Protein AF-A0A496Q2U7-F1 (afdb_monomer_lite)

pLDDT: mean 75.3, std 19.16, range [31.34, 97.62]

Structure (mmCIF, N/CA/C/O backbone):
data_AF-A0A496Q2U7-F1
#
_entry.id   AF-A0A496Q2U7-F1
#
loop_
_atom_site.group_PDB
_atom_site.id
_atom_site.type_symbol
_atom_site.label_atom_id
_atom_site.label_alt_id
_atom_site.label_comp_id
_atom_site.label_asym_id
_atom_site.label_entity_id
_atom_site.label_seq_id
_atom_site.pdbx_PDB_ins_code
_atom_site.Cartn_x
_atom_site.Cartn_y
_atom_site.Cartn_z
_atom_site.occupancy
_atom_site.B_iso_or_equiv
_atom_site.auth_seq_id
_atom_site.auth_comp_id
_atom_site.auth_asym_id
_atom_site.auth_atom_id
_atom_site.pdbx_PDB_model_num
ATOM 1 N N . MET A 1 1 ? 19.218 0.264 -11.009 1.00 67.81 1 MET A N 1
ATOM 2 C CA . MET A 1 1 ? 18.001 0.758 -10.314 1.00 67.81 1 MET A CA 1
ATOM 3 C C . MET A 1 1 ? 16.777 0.944 -11.216 1.00 67.81 1 MET A C 1
ATOM 5 O O . MET A 1 1 ? 15.666 0.752 -10.739 1.00 67.81 1 MET A O 1
ATOM 9 N N . ILE A 1 2 ? 16.933 1.258 -12.511 1.00 81.94 2 ILE A N 1
ATOM 10 C CA . ILE A 1 2 ? 15.794 1.484 -13.429 1.00 81.94 2 ILE A CA 1
ATOM 11 C C . ILE A 1 2 ? 14.860 0.264 -13.513 1.00 81.94 2 ILE A C 1
ATOM 13 O O . ILE A 1 2 ? 13.647 0.419 -13.409 1.00 81.94 2 ILE A O 1
ATOM 17 N N . CYS A 1 3 ? 15.411 -0.950 -13.615 1.00 92.31 3 CYS A N 1
ATOM 18 C CA . CYS A 1 3 ? 14.610 -2.175 -13.698 1.00 92.31 3 CYS A CA 1
ATOM 19 C C . CYS A 1 3 ? 13.767 -2.428 -12.439 1.00 92.31 3 CYS A C 1
ATOM 21 O O . CYS A 1 3 ? 12.654 -2.917 -12.554 1.00 92.31 3 CYS A O 1
ATOM 23 N N . PHE A 1 4 ? 14.256 -2.071 -11.247 1.00 93.06 4 PHE A N 1
ATOM 24 C CA . PHE A 1 4 ? 13.504 -2.251 -10.001 1.00 93.06 4 PHE A CA 1
ATOM 25 C C . PHE A 1 4 ? 12.224 -1.407 -10.003 1.00 93.06 4 PHE A C 1
ATOM 27 O O . PHE A 1 4 ? 11.130 -1.939 -9.840 1.00 93.06 4 PHE A O 1
ATOM 34 N N . ARG A 1 5 ? 12.348 -0.114 -10.328 1.00 95.19 5 ARG A N 1
ATOM 35 C CA . ARG A 1 5 ? 11.198 0.792 -10.473 1.00 95.19 5 ARG A CA 1
ATOM 36 C C . ARG A 1 5 ? 10.219 0.311 -11.546 1.00 95.19 5 ARG A C 1
ATOM 38 O O . ARG A 1 5 ? 9.011 0.404 -11.371 1.00 95.19 5 ARG A O 1
ATOM 45 N N . LYS A 1 6 ? 10.731 -0.218 -12.661 1.00 95.06 6 LYS A N 1
ATOM 46 C CA . LYS A 1 6 ? 9.903 -0.748 -13.754 1.00 95.06 6 LYS A CA 1
ATOM 47 C C . LYS A 1 6 ? 9.155 -2.013 -13.341 1.00 95.06 6 LYS A C 1
ATOM 49 O O . LYS A 1 6 ? 7.992 -2.135 -13.686 1.00 95.06 6 LYS A O 1
ATOM 54 N N . ARG A 1 7 ? 9.779 -2.910 -12.570 1.00 95.31 7 ARG A N 1
ATOM 55 C CA . ARG A 1 7 ? 9.115 -4.097 -12.003 1.00 95.31 7 ARG A CA 1
ATOM 56 C C . ARG A 1 7 ? 8.023 -3.719 -11.010 1.00 95.31 7 ARG A C 1
ATOM 58 O O . ARG A 1 7 ? 6.942 -4.282 -11.088 1.00 95.31 7 ARG A O 1
ATOM 65 N N . PHE A 1 8 ? 8.269 -2.717 -10.170 1.00 95.12 8 PHE A N 1
ATOM 66 C CA . PHE A 1 8 ? 7.232 -2.170 -9.299 1.00 95.12 8 PHE A CA 1
ATOM 67 C C . PHE A 1 8 ? 6.033 -1.635 -10.104 1.00 95.12 8 PHE A C 1
ATOM 69 O O . PHE A 1 8 ? 4.902 -2.035 -9.853 1.00 95.12 8 PHE A O 1
ATOM 76 N N . MET A 1 9 ? 6.283 -0.827 -11.143 1.00 95.19 9 MET A N 1
ATOM 77 C CA . MET A 1 9 ? 5.213 -0.332 -12.025 1.00 95.19 9 MET A CA 1
ATOM 78 C C . MET A 1 9 ? 4.504 -1.442 -12.813 1.00 95.19 9 MET A C 1
ATOM 80 O O . MET A 1 9 ? 3.330 -1.311 -13.128 1.00 95.19 9 MET A O 1
ATOM 84 N N . ILE A 1 10 ? 5.199 -2.528 -13.160 1.00 95.88 10 ILE A N 1
ATOM 85 C CA . ILE A 1 10 ? 4.580 -3.689 -13.813 1.00 95.88 10 ILE A CA 1
ATOM 86 C C . ILE A 1 10 ? 3.528 -4.318 -12.900 1.00 95.88 10 ILE A C 1
ATOM 88 O O . ILE A 1 10 ? 2.428 -4.568 -13.378 1.00 95.88 10 ILE A O 1
ATOM 92 N N . SER A 1 11 ? 3.849 -4.540 -11.619 1.00 93.81 11 SER A N 1
ATOM 93 C CA . SER A 1 11 ? 2.886 -5.085 -10.650 1.00 93.81 11 SER A CA 1
ATOM 94 C C . SER A 1 11 ? 1.680 -4.164 -10.532 1.00 93.81 11 SER A C 1
ATOM 96 O O . SER A 1 11 ? 0.564 -4.588 -10.799 1.00 93.81 11 SER A O 1
ATOM 98 N N . SER A 1 12 ? 1.913 -2.872 -10.269 1.00 94.62 12 SER A N 1
ATOM 99 C CA . SER A 1 12 ? 0.814 -1.931 -10.032 1.00 94.62 12 SER A CA 1
ATOM 100 C C . SER A 1 12 ? -0.141 -1.811 -11.223 1.00 94.62 12 SER A C 1
ATOM 102 O O . SER A 1 12 ? -1.348 -1.741 -11.032 1.00 94.62 12 SER A O 1
ATOM 104 N N . VAL A 1 13 ? 0.383 -1.791 -12.456 1.00 95.25 13 VAL A N 1
ATOM 105 C CA . VAL A 1 13 ? -0.439 -1.685 -13.675 1.00 95.25 13 VAL A CA 1
ATOM 106 C C . VAL A 1 13 ? -1.248 -2.960 -13.920 1.00 95.25 13 VAL A C 1
ATOM 108 O O . VAL A 1 13 ? -2.389 -2.873 -14.368 1.00 95.25 13 VAL A O 1
ATOM 111 N N . ILE A 1 14 ? -0.674 -4.133 -13.638 1.00 94.25 14 ILE A N 1
ATOM 112 C CA . ILE A 1 14 ? -1.372 -5.416 -13.786 1.00 94.25 14 ILE A CA 1
ATOM 113 C C . ILE A 1 14 ? -2.495 -5.536 -12.753 1.00 94.25 14 ILE A C 1
ATOM 115 O O . ILE A 1 14 ? -3.613 -5.878 -13.130 1.00 94.25 14 ILE A O 1
ATOM 119 N N . ASP A 1 15 ? -2.222 -5.188 -11.496 1.00 91.44 15 ASP A N 1
ATOM 120 C CA . ASP A 1 15 ? -3.196 -5.265 -10.403 1.00 91.44 15 ASP A CA 1
ATOM 121 C C . ASP A 1 15 ? -4.363 -4.286 -10.608 1.00 91.44 15 ASP A C 1
ATOM 123 O O . ASP A 1 15 ? -5.520 -4.628 -10.369 1.00 91.44 15 ASP A O 1
ATOM 127 N N . ALA A 1 16 ? -4.079 -3.081 -11.113 1.00 91.12 16 ALA A N 1
ATOM 128 C CA . ALA A 1 16 ? -5.100 -2.085 -11.439 1.00 91.12 16 ALA A CA 1
ATOM 129 C C . ALA A 1 16 ? -5.871 -2.394 -12.740 1.00 91.12 16 ALA A C 1
ATOM 131 O O . ALA A 1 16 ? -6.877 -1.745 -13.028 1.00 91.12 16 ALA A O 1
ATOM 132 N N . GLY A 1 17 ? -5.408 -3.351 -13.555 1.00 88.94 17 GLY A N 1
ATOM 133 C CA . GLY A 1 17 ? -5.982 -3.628 -14.877 1.00 88.94 17 GLY A CA 1
ATOM 134 C C . GLY A 1 17 ? -5.822 -2.466 -15.868 1.00 88.94 17 GLY A C 1
ATOM 135 O O . GLY A 1 17 ? -6.604 -2.328 -16.811 1.00 88.94 17 GLY A O 1
ATOM 136 N N . GLU A 1 18 ? -4.824 -1.608 -15.657 1.00 91.12 18 GLU A N 1
ATOM 137 C CA . GLU A 1 18 ? -4.609 -0.396 -16.443 1.00 91.12 18 GLU A CA 1
ATOM 138 C C . GLU A 1 18 ? -3.775 -0.646 -17.709 1.00 91.12 18 GLU A C 1
ATOM 140 O O . GLU A 1 18 ? -3.111 -1.669 -17.900 1.00 91.12 18 GLU A O 1
ATOM 145 N N . ARG A 1 19 ? -3.780 0.335 -18.618 1.00 92.44 19 ARG A N 1
ATOM 146 C CA . ARG A 1 19 ? -2.925 0.301 -19.810 1.00 92.44 19 ARG A CA 1
ATOM 147 C C . ARG A 1 19 ? -1.478 0.616 -19.438 1.00 92.44 19 ARG A C 1
ATOM 149 O O . ARG A 1 19 ? -1.212 1.527 -18.662 1.00 92.44 19 ARG A O 1
ATOM 156 N N . LEU A 1 20 ? -0.529 -0.070 -20.079 1.00 93.56 20 LEU A N 1
ATOM 157 C CA . LEU A 1 20 ? 0.895 0.187 -19.854 1.00 93.56 20 LEU A CA 1
ATOM 158 C C . LEU A 1 20 ? 1.279 1.617 -20.286 1.00 93.56 20 LEU A C 1
ATOM 160 O O . LEU A 1 20 ? 1.034 1.973 -21.445 1.00 93.56 20 LEU A O 1
ATOM 164 N N . PRO A 1 21 ? 1.961 2.393 -19.422 1.00 94.62 21 PRO A N 1
ATOM 165 C CA . PRO A 1 21 ? 2.547 3.678 -19.793 1.00 94.62 21 PRO A CA 1
ATOM 166 C C . PRO A 1 21 ? 3.609 3.531 -20.890 1.00 94.62 21 PRO A C 1
ATOM 168 O O . PRO A 1 21 ? 4.345 2.541 -20.924 1.00 94.62 21 PRO A O 1
ATOM 171 N N . ASP A 1 22 ? 3.764 4.535 -21.751 1.00 96.00 22 ASP A N 1
ATOM 172 C CA . ASP A 1 22 ? 4.675 4.447 -22.904 1.00 96.00 22 ASP A CA 1
ATOM 173 C C . ASP A 1 22 ? 6.152 4.332 -22.497 1.00 96.00 22 ASP A C 1
ATOM 175 O O . ASP A 1 22 ? 6.897 3.530 -23.060 1.00 96.00 22 ASP A O 1
ATOM 179 N N . ASP A 1 23 ? 6.564 5.021 -21.428 1.00 93.94 23 ASP A N 1
ATOM 180 C CA . ASP A 1 23 ? 7.898 4.865 -20.827 1.00 93.94 23 ASP A CA 1
ATOM 181 C C . ASP A 1 23 ? 8.131 3.426 -20.308 1.00 93.94 23 ASP A C 1
ATOM 183 O O . ASP A 1 23 ? 9.256 2.912 -20.300 1.00 93.94 23 ASP A O 1
ATOM 187 N N . LEU A 1 24 ? 7.081 2.728 -19.862 1.00 94.88 24 LEU A N 1
ATOM 188 C CA . LEU A 1 24 ? 7.184 1.322 -19.469 1.00 94.88 24 LEU A CA 1
ATOM 189 C C . LEU A 1 24 ? 7.304 0.414 -20.701 1.00 94.88 24 LEU A C 1
ATOM 191 O O . LEU A 1 24 ? 8.199 -0.432 -20.723 1.00 94.88 24 LEU A O 1
ATOM 195 N N . LYS A 1 25 ? 6.494 0.629 -21.746 1.00 96.38 25 LYS A N 1
ATOM 196 C CA . LYS A 1 25 ? 6.589 -0.121 -23.016 1.00 96.38 25 LYS A CA 1
ATOM 197 C C . LYS A 1 25 ? 7.984 -0.017 -23.632 1.00 96.38 25 LYS A C 1
ATOM 199 O O . LYS A 1 25 ? 8.628 -1.038 -23.870 1.00 96.38 25 LYS A O 1
ATOM 204 N N . ALA A 1 26 ? 8.508 1.204 -23.749 1.00 95.69 26 ALA A N 1
ATOM 205 C CA . ALA A 1 26 ? 9.844 1.459 -24.283 1.00 95.69 26 ALA A CA 1
ATOM 206 C C . ALA A 1 26 ? 10.950 0.770 -23.463 1.00 95.69 26 ALA A C 1
ATOM 208 O O . ALA A 1 26 ? 12.027 0.463 -23.980 1.00 95.69 26 ALA A O 1
ATOM 209 N N . HIS A 1 27 ? 10.732 0.542 -22.165 1.00 96.25 27 HIS A N 1
ATOM 210 C CA . HIS A 1 27 ? 11.658 -0.234 -21.344 1.00 96.25 27 HIS A CA 1
ATOM 211 C C . HIS A 1 27 ? 11.551 -1.740 -21.622 1.00 96.25 27 HIS A C 1
ATOM 213 O O . HIS A 1 27 ? 12.581 -2.402 -21.735 1.00 96.25 27 HIS A O 1
ATOM 219 N N . LEU A 1 28 ? 10.340 -2.287 -21.761 1.00 96.88 28 LEU A N 1
ATOM 220 C CA . LEU A 1 28 ? 10.110 -3.708 -22.067 1.00 96.88 28 LEU A CA 1
ATOM 221 C C . LEU A 1 28 ? 10.673 -4.117 -23.439 1.00 96.88 28 LEU A C 1
ATOM 223 O O . LEU A 1 28 ? 11.134 -5.250 -23.616 1.00 96.88 28 LEU A O 1
ATOM 227 N N . GLU A 1 29 ? 10.696 -3.193 -24.398 1.00 96.75 29 GLU A N 1
ATOM 228 C CA . GLU A 1 29 ? 11.337 -3.385 -25.705 1.00 96.75 29 GLU A CA 1
ATOM 229 C C . GLU A 1 29 ? 12.856 -3.559 -25.591 1.00 96.75 29 GLU A C 1
ATOM 231 O O . GLU A 1 29 ? 13.436 -4.393 -26.283 1.00 96.75 29 GLU A O 1
ATOM 236 N N . ARG A 1 30 ? 13.496 -2.846 -24.661 1.00 95.25 30 ARG A N 1
ATOM 237 C CA . ARG A 1 30 ? 14.957 -2.863 -24.477 1.00 95.25 30 ARG A CA 1
ATOM 238 C C . ARG A 1 30 ? 15.439 -3.864 -23.423 1.00 95.25 30 ARG A C 1
ATOM 240 O O . ARG A 1 30 ? 16.594 -4.274 -23.450 1.00 95.25 30 ARG A O 1
ATOM 247 N N . CYS A 1 31 ? 14.580 -4.260 -22.486 1.00 97.38 31 CYS A N 1
ATOM 248 C CA . CYS A 1 31 ? 14.953 -5.053 -21.315 1.00 97.38 31 CYS A CA 1
ATOM 249 C C . CYS A 1 31 ? 14.252 -6.419 -21.298 1.00 97.38 31 CYS A C 1
ATOM 251 O O . CYS A 1 31 ? 13.113 -6.557 -20.844 1.00 97.38 31 CYS A O 1
ATOM 253 N N . GLY A 1 32 ? 14.962 -7.463 -21.739 1.00 96.38 32 GLY A N 1
ATOM 254 C CA . GLY A 1 32 ? 14.425 -8.828 -21.799 1.00 96.38 32 GLY A CA 1
ATOM 255 C C . GLY A 1 32 ? 14.068 -9.442 -20.436 1.00 96.38 32 GLY A C 1
ATOM 256 O O . GLY A 1 32 ? 13.172 -10.280 -20.364 1.00 96.38 32 GLY A O 1
ATOM 257 N N . SER A 1 33 ? 14.719 -9.029 -19.342 1.00 96.38 33 SER A N 1
ATOM 258 C CA . SER A 1 33 ? 14.385 -9.513 -17.991 1.00 96.38 33 SER A CA 1
ATOM 259 C C . SER A 1 33 ? 13.064 -8.931 -17.485 1.00 96.38 33 SER A C 1
ATOM 261 O O . SER A 1 33 ? 12.233 -9.668 -16.959 1.00 96.38 33 SER A O 1
ATOM 263 N N . CYS A 1 34 ? 12.827 -7.633 -17.701 1.00 96.62 34 CYS A N 1
ATOM 264 C CA . CYS A 1 34 ? 11.558 -6.995 -17.352 1.00 96.62 34 CYS A CA 1
ATOM 265 C C . CYS A 1 34 ? 10.417 -7.481 -18.251 1.00 96.62 34 CYS A C 1
ATOM 267 O O . CYS A 1 34 ? 9.305 -7.646 -17.762 1.00 96.62 34 CYS A O 1
ATOM 269 N N . ARG A 1 35 ? 10.693 -7.799 -19.525 1.00 97.31 35 ARG A N 1
ATOM 270 C CA . ARG A 1 35 ? 9.718 -8.441 -20.421 1.00 97.31 35 ARG A CA 1
ATOM 271 C C . ARG A 1 35 ? 9.279 -9.814 -19.920 1.00 97.31 35 ARG A C 1
ATOM 273 O O . ARG A 1 35 ? 8.085 -10.078 -19.858 1.00 97.31 35 ARG A O 1
ATOM 280 N N . ARG A 1 36 ? 10.233 -10.663 -19.521 1.00 97.62 36 ARG A N 1
ATOM 281 C CA . ARG A 1 36 ? 9.932 -11.971 -18.916 1.00 97.62 36 ARG A CA 1
ATOM 282 C C . ARG A 1 36 ? 9.121 -11.824 -17.631 1.00 97.62 36 ARG A C 1
ATOM 284 O O . ARG A 1 36 ? 8.129 -12.519 -17.463 1.00 97.62 36 ARG A O 1
ATOM 291 N N . TYR A 1 37 ? 9.506 -10.886 -16.767 1.00 96.75 37 TYR A N 1
ATOM 292 C CA . TYR A 1 37 ? 8.771 -10.608 -15.535 1.00 96.75 37 TYR A CA 1
ATOM 293 C C . TYR A 1 37 ? 7.332 -10.140 -15.799 1.00 96.75 37 TYR A C 1
ATOM 295 O O . TYR A 1 37 ? 6.411 -10.650 -15.176 1.00 96.75 37 TYR A O 1
ATOM 303 N N . TYR A 1 38 ? 7.127 -9.229 -16.753 1.00 97.00 38 TYR A N 1
ATOM 304 C CA . TYR A 1 38 ? 5.791 -8.795 -17.167 1.00 97.00 38 TYR A CA 1
ATOM 305 C C . TYR A 1 38 ? 4.929 -9.961 -17.668 1.00 97.00 38 TYR A C 1
ATOM 307 O O . TYR A 1 38 ? 3.776 -10.070 -17.266 1.00 97.00 38 TYR A O 1
ATOM 315 N N . GLY A 1 39 ? 5.495 -10.860 -18.483 1.00 96.56 39 GLY A N 1
ATOM 316 C CA . GLY A 1 39 ? 4.797 -12.066 -18.940 1.00 96.56 39 GLY A CA 1
ATOM 317 C C . GLY A 1 39 ? 4.350 -12.967 -17.785 1.00 96.56 39 GLY A C 1
ATOM 318 O O . GLY A 1 39 ? 3.183 -13.331 -17.724 1.00 96.56 39 GLY A O 1
ATOM 319 N N . GLN A 1 40 ? 5.246 -13.242 -16.832 1.00 96.50 40 GLN A N 1
ATOM 320 C CA . GLN A 1 40 ? 4.937 -14.053 -15.645 1.00 96.50 40 GLN A CA 1
ATOM 321 C C . GLN A 1 40 ? 3.832 -13.430 -14.783 1.00 96.50 40 GLN A C 1
ATOM 323 O O . GLN A 1 40 ? 2.926 -14.124 -14.339 1.00 96.50 40 GLN A O 1
ATOM 328 N N . GLN A 1 41 ? 3.893 -12.117 -14.544 1.00 96.00 41 GLN A N 1
ATOM 329 C CA . GLN A 1 41 ? 2.876 -11.423 -13.748 1.00 96.00 41 GLN A CA 1
ATOM 330 C C . GLN A 1 41 ? 1.512 -11.425 -14.446 1.00 96.00 41 GLN A C 1
ATOM 332 O O . GLN A 1 41 ? 0.489 -11.636 -13.802 1.00 96.00 41 GLN A O 1
ATOM 337 N N . ARG A 1 42 ? 1.492 -11.249 -15.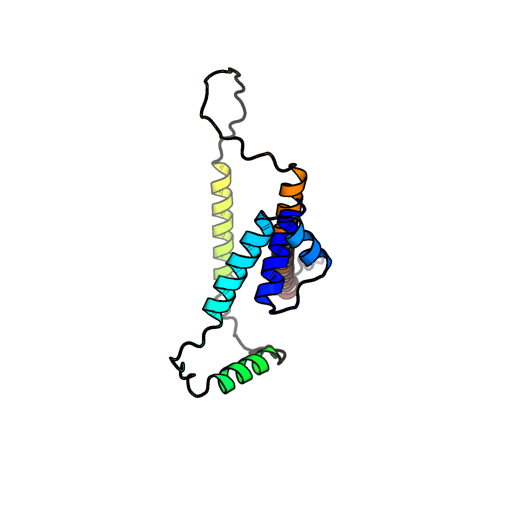772 1.00 95.12 42 ARG A N 1
ATOM 338 C CA . ARG A 1 42 ? 0.251 -11.318 -16.547 1.00 95.12 42 ARG A CA 1
ATOM 339 C C . ARG A 1 42 ? -0.379 -12.698 -16.540 1.00 95.12 42 ARG A C 1
ATOM 341 O O . ARG A 1 42 ? -1.589 -12.788 -16.396 1.00 95.12 42 ARG A O 1
ATOM 348 N N . GLU A 1 43 ? 0.423 -13.744 -16.681 1.00 94.88 43 GLU A N 1
ATOM 349 C CA . GLU A 1 43 ? -0.061 -15.123 -16.629 1.00 94.88 43 GLU A CA 1
ATOM 350 C C . GLU A 1 43 ? -0.755 -15.413 -15.292 1.00 94.88 43 GLU A C 1
ATOM 352 O O . GLU A 1 43 ? -1.877 -15.915 -15.271 1.00 94.88 43 GLU A O 1
ATOM 357 N N . VAL A 1 44 ? -0.138 -15.009 -14.178 1.00 93.62 44 VAL A N 1
ATOM 358 C CA . VAL A 1 44 ? -0.733 -15.149 -12.841 1.00 93.62 44 VAL A CA 1
ATOM 359 C C . VAL A 1 44 ? -2.037 -14.354 -12.724 1.00 93.62 44 VAL A C 1
ATOM 361 O O . VAL A 1 44 ? -3.038 -14.893 -12.254 1.00 93.62 44 VAL A O 1
ATOM 364 N N . ALA A 1 45 ? -2.057 -13.100 -13.182 1.00 92.00 45 ALA A N 1
ATOM 365 C CA . ALA A 1 45 ? -3.264 -12.274 -13.159 1.00 92.00 45 ALA A CA 1
ATOM 366 C C . ALA A 1 45 ? -4.406 -12.885 -13.990 1.00 92.00 45 ALA A C 1
ATOM 368 O O . ALA A 1 45 ? -5.552 -12.904 -13.550 1.00 92.00 45 ALA A O 1
ATOM 369 N N . GLU A 1 46 ? -4.100 -13.448 -15.159 1.00 90.81 46 GLU A N 1
ATOM 370 C CA . GLU A 1 46 ? -5.080 -14.142 -15.998 1.00 90.81 46 GLU A CA 1
ATOM 371 C C . GLU A 1 46 ? -5.607 -15.415 -15.333 1.00 90.81 46 GLU A C 1
ATOM 373 O O . GLU A 1 46 ? -6.797 -15.702 -15.434 1.00 90.81 46 GLU A O 1
ATOM 378 N N . MET A 1 47 ? -4.759 -16.168 -14.624 1.00 89.75 47 MET A N 1
ATOM 379 C CA . MET A 1 47 ? -5.196 -17.331 -13.845 1.00 89.75 47 MET A CA 1
ATOM 380 C C . MET A 1 47 ? -6.162 -16.940 -12.722 1.00 89.75 47 MET A C 1
ATOM 382 O O . MET A 1 47 ? -7.148 -17.641 -12.514 1.00 89.75 47 MET A O 1
ATOM 386 N N . LEU A 1 48 ? -5.904 -15.822 -12.038 1.00 87.62 48 LEU A N 1
ATOM 387 C CA . LEU A 1 48 ? -6.756 -15.288 -10.968 1.00 87.62 48 LEU A CA 1
ATOM 388 C C . LEU A 1 48 ? -8.096 -14.749 -11.485 1.00 87.62 48 LEU A C 1
ATOM 390 O O . LEU A 1 48 ? -9.095 -14.809 -10.776 1.00 87.62 48 LEU A O 1
ATOM 394 N N . GLN A 1 49 ? -8.129 -14.229 -12.713 1.00 84.25 49 GLN A N 1
ATOM 395 C CA . GLN A 1 49 ? -9.354 -13.728 -13.342 1.00 84.25 49 GLN A CA 1
ATOM 396 C C . GLN A 1 49 ? -10.256 -14.834 -13.893 1.00 84.25 49 GLN A C 1
ATOM 398 O O . GLN A 1 49 ? -11.382 -14.542 -14.303 1.00 84.25 49 GLN A O 1
ATOM 403 N N . ARG A 1 50 ? -9.793 -16.092 -13.937 1.00 80.44 50 ARG A N 1
ATOM 404 C CA . ARG A 1 50 ? -10.647 -17.196 -14.379 1.00 80.44 50 ARG A CA 1
ATOM 405 C C . ARG A 1 50 ? -11.824 -17.301 -13.412 1.00 80.44 50 ARG A C 1
ATOM 407 O O . ARG A 1 50 ? -11.589 -17.492 -12.218 1.00 80.44 50 ARG A O 1
ATOM 414 N N . PRO A 1 51 ? -13.069 -17.161 -13.899 1.00 72.50 51 PRO A N 1
ATOM 415 C CA . PRO A 1 51 ? -14.222 -17.330 -13.041 1.00 72.50 51 PRO A CA 1
ATOM 416 C C . PRO A 1 51 ? -14.154 -18.738 -12.462 1.00 72.50 51 PRO A C 1
ATOM 418 O O . PRO A 1 51 ? -14.027 -19.720 -13.193 1.00 72.50 51 PRO A O 1
ATOM 421 N N . VAL A 1 52 ? -14.179 -18.827 -11.138 1.00 74.69 52 VAL A N 1
ATOM 422 C CA . VAL A 1 52 ? -14.431 -20.100 -10.483 1.00 74.69 52 VAL A CA 1
ATOM 423 C C . VAL A 1 52 ? -15.901 -20.404 -10.769 1.00 74.69 52 VAL A C 1
ATOM 425 O O . VAL A 1 52 ? -16.770 -19.616 -10.400 1.00 74.69 52 VAL A O 1
ATOM 428 N N . ASP A 1 53 ? -16.182 -21.508 -11.467 1.00 68.94 53 ASP A N 1
ATOM 429 C CA . ASP A 1 53 ? -17.558 -21.942 -11.782 1.00 68.94 53 ASP A CA 1
ATOM 430 C C . ASP A 1 53 ? -18.389 -22.213 -10.512 1.00 68.94 53 ASP A C 1
ATOM 432 O O . ASP A 1 53 ? -19.619 -22.294 -10.541 1.00 68.94 53 ASP A O 1
ATOM 436 N N . GLU A 1 54 ? -17.714 -22.317 -9.370 1.00 73.75 54 GLU A N 1
ATOM 437 C CA . GLU A 1 54 ? -18.310 -22.336 -8.048 1.00 73.75 54 GLU A CA 1
ATOM 438 C C . GLU A 1 54 ? -18.869 -20.952 -7.703 1.00 73.75 54 GLU A C 1
ATOM 440 O O . GLU A 1 54 ? -18.177 -20.039 -7.246 1.00 73.75 54 GLU A O 1
ATOM 445 N N . LYS A 1 55 ? -20.172 -20.795 -7.933 1.00 67.69 55 LYS A N 1
ATOM 446 C CA . LYS A 1 55 ? -20.927 -19.641 -7.462 1.00 67.69 55 LYS A CA 1
ATOM 447 C C . LYS A 1 55 ? -20.927 -19.659 -5.934 1.00 67.69 55 LYS A C 1
ATOM 449 O O . LYS A 1 55 ? -21.727 -20.359 -5.322 1.00 67.69 55 LYS A O 1
ATOM 454 N N . ILE A 1 56 ? -20.032 -18.885 -5.327 1.00 76.31 56 ILE A N 1
ATOM 455 C CA . ILE A 1 56 ? -20.028 -18.666 -3.880 1.00 76.31 56 ILE A CA 1
ATOM 456 C C . ILE A 1 56 ? -21.363 -18.010 -3.526 1.00 76.31 56 ILE A C 1
ATOM 458 O O . ILE A 1 56 ? -21.628 -16.867 -3.907 1.00 76.31 56 ILE A O 1
ATOM 462 N N . GLU A 1 57 ? -22.234 -18.744 -2.837 1.00 79.69 57 GLU A N 1
ATOM 463 C CA . GLU A 1 57 ? -23.473 -18.176 -2.324 1.00 79.69 57 GLU A CA 1
ATOM 464 C C . GLU A 1 57 ? -23.131 -17.205 -1.195 1.00 79.69 57 GLU A C 1
ATOM 466 O O . GLU A 1 57 ? -22.574 -17.584 -0.164 1.00 79.69 57 GLU A O 1
ATOM 471 N N . LEU A 1 58 ? -23.431 -15.921 -1.404 1.00 80.56 58 LEU A N 1
ATOM 472 C CA . LEU A 1 58 ? -23.251 -14.927 -0.356 1.00 80.56 58 LEU A CA 1
ATOM 473 C C . LEU A 1 58 ? -24.240 -15.232 0.780 1.00 80.56 58 LEU A C 1
ATOM 475 O O . LEU A 1 58 ? -25.424 -15.450 0.506 1.00 80.56 58 LEU A O 1
ATOM 479 N N . PRO A 1 59 ? -23.800 -15.188 2.050 1.00 84.94 59 PRO A N 1
ATOM 480 C CA . PRO A 1 59 ? -24.702 -15.299 3.185 1.00 84.94 59 PRO A CA 1
ATOM 481 C C . PRO A 1 59 ? -25.841 -14.282 3.080 1.00 84.94 59 PRO A C 1
ATOM 483 O O . PRO A 1 59 ? -25.612 -13.096 2.812 1.00 84.94 59 PRO A O 1
ATOM 486 N N . ALA A 1 60 ? -27.073 -14.738 3.313 1.00 85.31 60 ALA A N 1
ATOM 487 C CA . ALA A 1 60 ? -28.233 -13.857 3.344 1.00 85.31 60 ALA A CA 1
ATOM 488 C C . ALA A 1 60 ? -28.014 -12.733 4.373 1.00 85.31 60 ALA A C 1
ATOM 490 O O . ALA A 1 60 ? -27.599 -12.989 5.503 1.00 85.31 60 ALA A O 1
ATOM 491 N N . GLY A 1 61 ? -28.279 -11.482 3.990 1.00 87.44 61 GLY A N 1
ATOM 492 C CA . GLY A 1 61 ? -28.111 -10.333 4.883 1.00 87.44 61 GLY A CA 1
ATOM 493 C C . GLY A 1 61 ? -26.697 -9.736 4.938 1.00 87.44 61 GLY A C 1
ATOM 494 O O . GLY A 1 61 ? -26.488 -8.767 5.671 1.00 87.44 61 GLY A O 1
ATOM 495 N N . LEU A 1 62 ? -25.708 -10.289 4.212 1.00 90.25 62 LEU A N 1
ATOM 496 C CA . LEU A 1 62 ? -24.327 -9.784 4.246 1.00 90.25 62 LEU A CA 1
ATOM 497 C C . LEU A 1 62 ? -24.258 -8.317 3.807 1.00 90.25 62 LEU A C 1
ATOM 499 O O . LEU A 1 62 ? -23.644 -7.502 4.494 1.00 90.25 62 LEU A O 1
ATOM 503 N N . ASN A 1 63 ? -24.928 -7.965 2.709 1.00 91.06 63 ASN A N 1
ATOM 504 C CA . ASN A 1 63 ? -24.959 -6.594 2.207 1.00 91.06 63 ASN A CA 1
ATOM 505 C C . ASN A 1 63 ? -25.566 -5.644 3.250 1.00 91.06 63 ASN A C 1
ATOM 507 O O . ASN A 1 63 ? -24.949 -4.649 3.622 1.00 91.06 63 ASN A O 1
ATOM 511 N N . GLU A 1 64 ? -26.718 -5.999 3.814 1.00 92.38 64 GLU A N 1
ATOM 512 C CA . GLU A 1 64 ? -27.391 -5.218 4.849 1.00 92.38 64 GLU A CA 1
ATOM 513 C C . GLU A 1 64 ? -26.508 -5.033 6.089 1.00 92.38 64 GLU A C 1
ATOM 515 O O . GLU A 1 64 ? -26.473 -3.942 6.662 1.00 92.38 64 GLU A O 1
ATOM 520 N N . SER A 1 65 ? -25.772 -6.076 6.485 1.00 89.06 65 SER A N 1
ATOM 521 C CA . SER A 1 65 ? -24.845 -6.033 7.618 1.00 89.06 65 SER A CA 1
ATOM 522 C C . SER A 1 65 ? -23.652 -5.107 7.364 1.00 89.06 65 SER A C 1
ATOM 524 O O . SER A 1 65 ? -23.330 -4.295 8.231 1.00 89.06 65 SER A O 1
ATOM 526 N N . ILE A 1 66 ? -23.066 -5.156 6.162 1.00 94.62 66 ILE A N 1
ATOM 527 C CA . ILE A 1 66 ? -21.960 -4.286 5.742 1.00 94.62 66 ILE A CA 1
ATOM 528 C C . ILE A 1 66 ? -22.446 -2.838 5.696 1.00 94.62 66 ILE A C 1
ATOM 530 O O . ILE A 1 66 ? -21.843 -1.950 6.293 1.00 94.62 66 ILE A O 1
ATOM 534 N N . MET A 1 67 ? -23.585 -2.597 5.047 1.00 93.25 67 MET A N 1
ATOM 535 C CA . MET A 1 67 ? -24.149 -1.257 4.910 1.00 93.25 67 MET A CA 1
ATOM 536 C C . MET A 1 67 ? -24.571 -0.669 6.258 1.00 93.25 67 MET A C 1
ATOM 538 O O . MET A 1 67 ? -24.510 0.545 6.446 1.00 93.25 67 MET A O 1
ATOM 542 N N . ARG A 1 68 ? -24.996 -1.505 7.213 1.00 92.06 68 ARG A N 1
ATOM 543 C CA . ARG A 1 68 ? -25.242 -1.075 8.593 1.00 92.06 68 ARG A CA 1
ATOM 544 C C . ARG A 1 68 ? -23.939 -0.697 9.301 1.00 92.06 68 ARG A C 1
ATOM 546 O O . ARG A 1 68 ? -23.903 0.378 9.885 1.00 92.06 68 ARG A O 1
ATOM 553 N N . ALA A 1 69 ? -22.889 -1.511 9.199 1.00 90.00 69 ALA A N 1
ATOM 554 C CA . ALA A 1 69 ? -21.593 -1.219 9.817 1.00 90.00 69 ALA A CA 1
ATOM 555 C C . ALA A 1 69 ? -20.976 0.092 9.293 1.00 90.00 69 ALA A C 1
ATOM 557 O O . ALA A 1 69 ? -20.537 0.916 10.089 1.00 90.00 69 ALA A O 1
ATOM 558 N N . ILE A 1 70 ? -21.038 0.335 7.977 1.00 92.00 70 ILE A N 1
ATOM 559 C CA . ILE A 1 70 ? -20.569 1.592 7.365 1.00 92.00 70 ILE A CA 1
ATOM 560 C C . ILE A 1 70 ? -21.331 2.796 7.935 1.00 92.00 70 ILE A C 1
ATOM 562 O O . ILE A 1 70 ? -20.732 3.822 8.255 1.00 92.00 70 ILE A O 1
ATOM 566 N N . ARG A 1 71 ? -22.657 2.677 8.092 1.00 88.88 71 ARG A N 1
ATOM 567 C CA . ARG A 1 71 ? -23.475 3.744 8.685 1.00 88.88 71 ARG A CA 1
ATOM 568 C C . ARG A 1 71 ? -23.099 4.002 10.143 1.00 88.88 71 ARG A C 1
ATOM 570 O O . ARG A 1 71 ? -22.888 5.154 10.504 1.00 88.88 71 ARG A O 1
ATOM 577 N N . GLU A 1 72 ? -22.961 2.951 10.946 1.00 86.56 72 GLU A N 1
ATOM 578 C CA . GLU A 1 72 ? -22.577 3.046 12.362 1.00 86.56 72 GLU A CA 1
ATOM 579 C C . GLU A 1 72 ? -21.174 3.640 12.574 1.00 86.56 72 GLU A C 1
ATOM 581 O O . GLU A 1 72 ? -20.928 4.274 13.599 1.00 86.56 72 GLU A O 1
ATOM 586 N N . GLU A 1 73 ? -20.257 3.451 11.623 1.00 80.25 73 GLU A N 1
ATOM 587 C CA . GLU A 1 73 ? -18.931 4.079 11.635 1.00 80.25 73 GLU A CA 1
ATOM 588 C C . GLU A 1 73 ? -18.979 5.554 11.206 1.00 80.25 73 GLU A C 1
ATOM 590 O O . GLU A 1 73 ? -18.269 6.388 11.767 1.00 80.25 73 GLU A O 1
ATOM 595 N N . SER A 1 74 ? -19.844 5.893 10.244 1.00 75.00 74 SER A N 1
ATOM 596 C CA . SER A 1 74 ? -20.014 7.267 9.752 1.00 75.00 74 SER A CA 1
ATOM 597 C C . SER A 1 74 ? -20.779 8.186 10.711 1.00 75.00 74 SER A C 1
ATOM 599 O O . SER A 1 74 ? -20.667 9.410 10.619 1.00 75.00 74 SER A O 1
ATOM 601 N N . GLU A 1 75 ? -21.554 7.620 11.638 1.00 72.38 75 GLU A N 1
ATOM 602 C CA . GLU A 1 75 ? -22.225 8.396 12.673 1.00 72.38 75 GLU A CA 1
ATOM 603 C C . GLU A 1 75 ? -21.231 8.752 13.791 1.00 72.38 75 GLU A C 1
ATOM 605 O O . GLU A 1 75 ? -20.588 7.864 14.359 1.00 72.38 75 GLU A O 1
ATOM 610 N N . PRO A 1 76 ? -21.098 10.040 14.172 1.00 58.47 76 PRO A N 1
ATOM 611 C CA . PRO A 1 76 ? -20.273 10.407 15.310 1.00 58.47 76 PRO A CA 1
ATOM 612 C C . PRO A 1 76 ? -20.835 9.6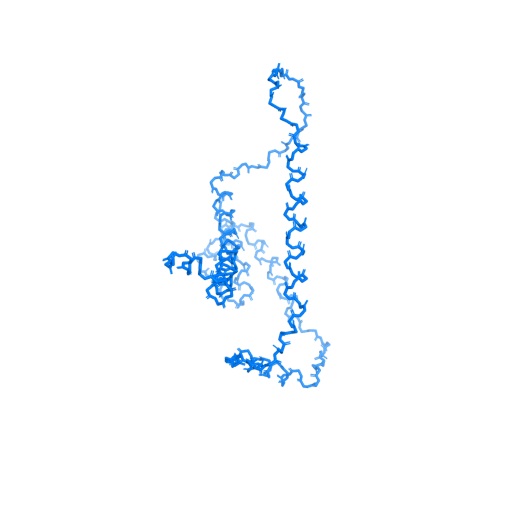93 16.535 1.00 58.47 76 PRO A C 1
ATOM 614 O O . PRO A 1 76 ? -21.952 9.987 16.966 1.00 58.47 76 PRO A O 1
ATOM 617 N N . ARG A 1 77 ? -20.070 8.740 17.090 1.00 60.38 77 ARG A N 1
ATOM 618 C CA . ARG A 1 77 ? -20.429 8.038 18.325 1.00 60.38 77 ARG A CA 1
ATOM 619 C C . ARG A 1 77 ? -20.705 9.088 19.388 1.00 60.38 77 ARG A C 1
ATOM 621 O O . ARG A 1 77 ? -19.784 9.626 20.003 1.00 60.38 77 ARG A O 1
ATOM 628 N N . ALA A 1 78 ? -21.983 9.379 19.612 1.00 56.00 78 ALA A N 1
ATOM 629 C CA . ALA A 1 78 ? -22.412 10.135 20.763 1.00 56.00 78 ALA A CA 1
ATOM 630 C C . ALA A 1 78 ? -21.927 9.323 21.959 1.00 56.00 78 ALA A C 1
ATOM 632 O O . ALA A 1 78 ? -22.457 8.246 22.236 1.00 56.00 78 ALA A O 1
ATOM 633 N N . ILE A 1 79 ? -20.861 9.799 22.607 1.00 53.44 79 ILE A N 1
ATOM 634 C CA . ILE A 1 79 ? -20.358 9.247 23.855 1.00 53.44 79 ILE A CA 1
ATOM 635 C C . ILE A 1 79 ? -21.568 9.239 24.777 1.00 53.44 79 ILE A C 1
ATOM 637 O O . ILE A 1 79 ? -21.959 10.281 25.311 1.00 53.44 79 ILE A O 1
ATOM 641 N N . ARG A 1 80 ? -22.207 8.074 24.925 1.00 50.88 80 ARG A N 1
ATOM 642 C CA . ARG A 1 80 ? -23.211 7.862 25.952 1.00 50.88 80 ARG A CA 1
ATOM 643 C C . ARG A 1 80 ? -22.433 7.942 27.251 1.00 50.88 80 ARG A C 1
ATOM 645 O O . ARG A 1 80 ? -21.916 6.948 27.749 1.00 50.88 80 ARG A O 1
ATOM 652 N N . ARG A 1 81 ? -22.293 9.168 27.757 1.00 47.47 81 ARG A N 1
ATOM 653 C CA . ARG A 1 81 ? -21.947 9.454 29.139 1.00 47.47 81 ARG A CA 1
ATOM 654 C C . ARG A 1 81 ? -23.071 8.842 29.952 1.00 47.47 81 ARG A C 1
ATOM 656 O O . ARG A 1 81 ? -24.052 9.511 30.271 1.00 47.47 81 ARG A O 1
ATOM 663 N N . ASP A 1 82 ? -22.942 7.550 30.229 1.00 47.31 82 ASP A N 1
ATOM 664 C CA . ASP A 1 82 ? -23.700 6.891 31.271 1.00 47.31 82 ASP A CA 1
ATOM 665 C C . ASP A 1 82 ? -23.251 7.510 32.595 1.00 47.31 82 ASP A C 1
ATOM 667 O O . ASP A 1 82 ? -22.277 7.145 33.259 1.00 47.31 82 ASP A O 1
ATOM 671 N N . ARG A 1 83 ? -23.944 8.602 32.880 1.00 53.41 83 ARG A N 1
ATOM 672 C CA . ARG A 1 83 ? -23.913 9.408 34.075 1.00 53.41 83 ARG A CA 1
ATOM 673 C C . ARG A 1 83 ? -24.476 8.554 35.206 1.00 53.41 83 ARG A C 1
ATOM 675 O O . ARG A 1 83 ? -25.627 8.755 35.569 1.00 53.41 83 ARG A O 1
ATOM 682 N N . ARG A 1 84 ? -23.672 7.631 35.755 1.00 52.50 84 ARG A N 1
ATOM 683 C CA . ARG A 1 84 ? -23.690 7.134 37.156 1.00 52.50 84 ARG A CA 1
ATOM 684 C C . ARG A 1 84 ? -22.989 5.775 37.302 1.00 52.50 84 ARG A C 1
ATOM 686 O O . ARG A 1 84 ? -23.551 4.830 37.849 1.00 52.50 84 ARG A O 1
ATOM 693 N N . ARG A 1 85 ? -21.692 5.691 37.001 1.00 55.50 85 ARG A N 1
ATOM 694 C CA . ARG A 1 85 ? -20.858 4.799 37.823 1.00 55.50 85 ARG A CA 1
ATOM 695 C C . ARG A 1 85 ? -20.685 5.485 39.173 1.00 55.50 85 ARG A C 1
ATOM 697 O O . ARG A 1 85 ? -19.888 6.405 39.311 1.00 55.50 85 ARG A O 1
ATOM 704 N N . ARG A 1 86 ? -21.523 5.109 40.148 1.00 57.47 86 ARG A N 1
ATOM 705 C CA . ARG A 1 86 ? -21.304 5.449 41.559 1.00 57.47 86 ARG A CA 1
ATOM 706 C C . ARG A 1 86 ? -19.933 4.890 41.921 1.00 57.47 86 ARG A C 1
ATOM 708 O O . ARG A 1 86 ? -19.795 3.683 42.092 1.00 57.47 86 ARG A O 1
ATOM 715 N N . PHE A 1 87 ? -18.924 5.752 41.968 1.00 52.88 87 PHE A N 1
ATOM 716 C CA . PHE A 1 87 ? -17.641 5.417 42.561 1.00 52.88 87 PHE A CA 1
ATOM 717 C C . PHE A 1 87 ? -17.925 5.004 44.003 1.00 52.88 87 PHE A C 1
ATOM 719 O O . PHE A 1 87 ? -18.337 5.825 44.822 1.00 52.88 87 PHE A O 1
ATOM 726 N N . SER A 1 88 ? -17.818 3.704 44.283 1.00 59.22 88 SER A N 1
ATOM 727 C CA . SER A 1 88 ? -17.894 3.213 45.651 1.00 59.22 88 SER A CA 1
ATOM 728 C C . SER A 1 88 ? -16.700 3.814 46.399 1.00 59.22 88 SER A C 1
ATOM 730 O O . SER A 1 88 ? -15.569 3.623 45.941 1.00 59.22 88 SER A O 1
ATOM 732 N N . PRO A 1 89 ? -16.905 4.535 47.516 1.00 59.78 89 PRO A N 1
ATOM 733 C CA . PRO A 1 89 ? -15.834 5.246 48.224 1.00 59.78 89 PRO A CA 1
ATOM 734 C C . PRO A 1 89 ? -14.731 4.321 48.770 1.00 59.78 89 PRO A C 1
ATOM 736 O O . PRO A 1 89 ? -13.705 4.788 49.248 1.00 59.78 89 PRO A O 1
ATOM 739 N N . TRP A 1 90 ? -14.913 3.005 48.659 1.00 55.66 90 TRP A N 1
ATOM 740 C CA . TRP A 1 90 ? -13.967 1.980 49.090 1.00 55.66 90 TRP A CA 1
ATOM 741 C C . TRP A 1 90 ? -12.918 1.616 48.026 1.00 55.66 90 TRP A C 1
ATOM 743 O O . TRP A 1 90 ? -11.936 0.955 48.349 1.00 55.66 90 TRP A O 1
ATOM 753 N N . LEU A 1 91 ? -13.077 2.055 46.770 1.00 57.00 91 LEU A N 1
ATOM 754 C CA . LEU A 1 91 ? -12.097 1.786 45.702 1.00 57.00 91 LEU A CA 1
ATOM 755 C C . LEU A 1 91 ? -10.911 2.765 45.700 1.00 57.00 91 LEU A C 1
ATOM 757 O O . LEU A 1 91 ? -9.836 2.420 45.216 1.00 57.00 91 LEU A O 1
ATOM 761 N N . ALA A 1 92 ? -11.082 3.960 46.270 1.00 59.03 92 ALA A N 1
ATOM 762 C CA . ALA A 1 92 ? -10.025 4.964 46.381 1.00 59.03 92 ALA A CA 1
ATOM 763 C C . ALA A 1 92 ? -8.814 4.507 47.231 1.00 59.03 92 ALA A C 1
ATOM 765 O O . ALA A 1 92 ? -7.686 4.630 46.749 1.00 59.03 92 ALA A O 1
ATOM 766 N N . PRO A 1 93 ? -8.985 3.921 48.438 1.00 59.53 93 PRO A N 1
ATOM 767 C CA . PRO A 1 93 ? -7.837 3.461 49.224 1.00 59.53 93 PRO A CA 1
ATOM 768 C C . PRO A 1 93 ? -7.129 2.247 48.600 1.00 59.53 93 PRO A C 1
ATOM 770 O O . PRO A 1 93 ? -5.910 2.128 48.711 1.00 59.53 93 PRO A O 1
ATOM 773 N N . ALA A 1 94 ? -7.858 1.372 47.898 1.00 60.00 94 ALA A N 1
ATOM 774 C CA . ALA A 1 94 ? -7.277 0.193 47.251 1.00 60.00 94 ALA A CA 1
ATOM 775 C C . ALA A 1 94 ? -6.337 0.563 46.087 1.00 60.00 94 ALA A C 1
ATOM 777 O O . ALA A 1 94 ? -5.276 -0.042 45.929 1.00 60.00 94 ALA A O 1
ATOM 778 N N . ALA A 1 95 ? -6.687 1.591 45.307 1.00 63.97 95 ALA A N 1
ATOM 779 C CA . ALA A 1 95 ? -5.836 2.086 44.227 1.00 63.97 95 ALA A CA 1
ATOM 780 C C . ALA A 1 95 ? -4.528 2.693 44.766 1.00 63.97 95 ALA A C 1
ATOM 782 O O . ALA A 1 95 ? -3.450 2.355 44.278 1.00 63.97 95 ALA A O 1
ATOM 783 N N . LEU A 1 96 ? -4.603 3.510 45.823 1.00 68.38 96 LEU A N 1
ATOM 784 C CA . LEU A 1 96 ? -3.426 4.125 46.450 1.00 68.38 96 LEU A CA 1
ATOM 785 C C . LEU A 1 96 ? -2.460 3.086 47.037 1.00 68.38 96 LEU A C 1
ATOM 787 O O . LEU A 1 96 ? -1.250 3.194 46.838 1.00 68.38 96 LEU A O 1
ATOM 791 N N . ALA A 1 97 ? -2.984 2.043 47.688 1.00 71.62 97 ALA A N 1
ATOM 792 C CA . ALA A 1 97 ? -2.162 0.964 48.232 1.00 71.62 97 ALA A CA 1
ATOM 793 C C . ALA A 1 97 ? -1.387 0.208 47.134 1.00 71.62 97 ALA A C 1
ATOM 795 O O . ALA A 1 97 ? -0.213 -0.112 47.316 1.00 71.62 97 ALA A O 1
ATOM 796 N N . SER A 1 98 ? -2.013 -0.030 45.975 1.00 71.19 98 SER A N 1
ATOM 797 C CA . SER A 1 98 ? -1.361 -0.725 44.855 1.00 71.19 98 SER A CA 1
ATOM 798 C C . SER A 1 98 ? -0.207 0.076 44.239 1.00 71.19 98 SER A C 1
ATOM 800 O O . SER A 1 98 ? 0.838 -0.492 43.923 1.00 71.19 98 SER A O 1
ATOM 802 N N . VAL A 1 99 ? -0.355 1.401 44.136 1.00 78.81 99 VAL A N 1
ATOM 803 C CA . VAL A 1 99 ? 0.680 2.293 43.591 1.00 78.81 99 VAL A CA 1
ATOM 804 C C . VAL A 1 99 ? 1.864 2.408 44.551 1.00 78.81 99 VAL A C 1
ATOM 806 O O . VAL A 1 99 ? 3.011 2.326 44.115 1.00 78.81 99 VAL A O 1
ATOM 809 N N . ALA A 1 100 ? 1.605 2.527 45.857 1.00 80.19 100 ALA A N 1
ATOM 810 C CA . ALA A 1 100 ? 2.660 2.566 46.870 1.00 80.19 100 ALA A CA 1
ATOM 811 C C . ALA A 1 100 ? 3.483 1.267 46.895 1.00 80.19 100 ALA A C 1
ATOM 813 O O . ALA A 1 100 ? 4.711 1.309 46.963 1.00 80.19 100 ALA A O 1
ATOM 814 N N . LEU A 1 101 ? 2.818 0.113 46.772 1.00 82.75 101 LEU A N 1
ATOM 815 C CA . LEU A 1 101 ? 3.484 -1.188 46.719 1.00 82.75 101 LEU A CA 1
ATOM 816 C C . LEU A 1 101 ? 4.364 -1.328 45.465 1.00 82.75 101 LEU A C 1
ATOM 818 O O . LEU A 1 101 ? 5.501 -1.788 45.554 1.00 82.75 101 LEU A O 1
ATOM 822 N N . ALA A 1 102 ? 3.862 -0.896 44.304 1.00 79.75 102 ALA A N 1
ATOM 823 C CA . ALA A 1 102 ? 4.616 -0.925 43.054 1.00 79.75 102 ALA A CA 1
ATOM 824 C C . ALA A 1 102 ? 5.846 -0.000 43.100 1.00 79.75 102 ALA A C 1
ATOM 826 O O . ALA A 1 102 ? 6.927 -0.396 42.669 1.00 79.75 102 ALA A O 1
ATOM 827 N N . ALA A 1 103 ? 5.710 1.200 43.673 1.00 82.00 103 ALA A N 1
ATOM 828 C CA . ALA A 1 103 ? 6.824 2.130 43.845 1.00 82.00 103 ALA A CA 1
ATOM 829 C C . ALA A 1 103 ? 7.905 1.568 44.782 1.00 82.00 103 ALA A C 1
ATOM 831 O O . ALA A 1 103 ? 9.090 1.625 44.458 1.00 82.00 103 ALA A O 1
ATOM 832 N N . ALA A 1 104 ? 7.505 0.957 45.902 1.00 82.00 104 ALA A N 1
ATOM 833 C CA . ALA A 1 104 ? 8.437 0.313 46.826 1.00 82.00 104 ALA A CA 1
ATOM 834 C C . ALA A 1 104 ? 9.214 -0.836 46.157 1.00 82.00 104 ALA A C 1
ATOM 836 O O . ALA A 1 104 ? 10.423 -0.958 46.349 1.00 82.00 104 ALA A O 1
ATOM 837 N N . LEU A 1 105 ? 8.544 -1.639 45.321 1.00 81.50 105 LEU A N 1
ATOM 838 C CA . LEU A 1 105 ? 9.178 -2.726 44.571 1.00 81.50 105 LEU A CA 1
ATOM 839 C C . LEU A 1 105 ? 10.236 -2.204 43.584 1.00 81.50 105 LEU A C 1
ATOM 841 O O . LEU A 1 105 ? 11.322 -2.771 43.486 1.00 81.50 105 LEU A O 1
ATOM 845 N N . VAL A 1 106 ? 9.939 -1.114 42.870 1.00 81.25 106 VAL A N 1
ATOM 846 C CA . VAL A 1 106 ? 10.870 -0.502 41.908 1.00 81.25 106 VAL A CA 1
ATOM 847 C C . VAL A 1 106 ? 12.119 0.035 42.607 1.00 81.25 106 VAL A C 1
ATOM 849 O O . VAL A 1 106 ? 13.222 -0.183 42.112 1.00 81.25 106 VAL A O 1
ATOM 852 N N . ILE A 1 107 ? 11.962 0.681 43.765 1.00 79.69 107 ILE A N 1
ATOM 853 C CA . ILE A 1 107 ? 13.087 1.215 44.548 1.00 79.69 107 ILE A CA 1
ATOM 854 C C . ILE A 1 107 ? 13.988 0.074 45.044 1.00 79.69 107 ILE A C 1
ATOM 856 O O . ILE A 1 107 ? 15.202 0.132 44.873 1.00 79.69 107 ILE A O 1
ATOM 860 N N . LEU A 1 108 ? 13.399 -1.005 45.571 1.00 73.69 108 LEU A N 1
ATOM 861 C CA . LEU A 1 108 ? 14.150 -2.179 46.039 1.00 73.69 108 LEU A CA 1
ATOM 862 C C . LEU A 1 108 ? 14.920 -2.889 44.912 1.00 73.69 108 LEU A C 1
ATOM 864 O O . LEU A 1 108 ? 16.009 -3.411 45.136 1.00 73.69 108 LEU A O 1
ATOM 868 N N . LEU A 1 109 ? 14.381 -2.902 43.691 1.00 71.12 109 LEU A N 1
ATOM 869 C CA . LEU A 1 109 ? 15.037 -3.516 42.531 1.00 71.12 109 LEU A CA 1
ATOM 870 C C . LEU A 1 109 ? 16.168 -2.653 41.947 1.00 71.12 109 LEU A C 1
ATOM 872 O O . LEU A 1 109 ? 17.049 -3.186 41.275 1.00 71.12 109 LEU A O 1
ATOM 876 N N . GLN A 1 110 ? 16.172 -1.340 42.190 1.00 64.88 110 GLN A N 1
ATOM 877 C CA . GLN A 1 110 ? 17.233 -0.443 41.715 1.00 64.88 110 GLN A CA 1
ATOM 878 C C . GLN A 1 110 ? 18.513 -0.531 42.556 1.00 64.88 110 GLN A C 1
ATOM 880 O O . GLN A 1 110 ? 19.597 -0.359 42.004 1.00 64.88 110 GLN A O 1
ATOM 885 N N . ASP A 1 111 ? 18.401 -0.881 43.839 1.00 55.03 111 ASP A N 1
ATOM 886 C CA . ASP A 1 111 ? 19.532 -0.986 44.777 1.00 55.03 111 ASP A CA 1
ATOM 887 C C . ASP A 1 111 ? 20.398 -2.248 44.557 1.00 55.03 111 ASP A C 1
ATOM 889 O O . ASP A 1 111 ? 21.488 -2.393 45.099 1.00 55.03 111 ASP A O 1
ATOM 893 N N . THR A 1 112 ? 19.937 -3.182 43.715 1.00 53.28 112 THR A N 1
ATOM 894 C CA . THR A 1 112 ? 20.625 -4.461 43.439 1.00 53.28 112 THR A CA 1
ATOM 895 C C . THR A 1 112 ? 21.426 -4.476 42.136 1.00 53.28 112 THR A C 1
ATOM 897 O O . THR A 1 112 ? 21.818 -5.546 41.671 1.00 53.28 112 THR A O 1
ATOM 900 N N . ARG A 1 113 ? 21.705 -3.317 41.525 1.00 44.81 113 ARG A N 1
ATOM 901 C CA . ARG A 1 113 ? 22.600 -3.232 40.357 1.00 44.81 113 ARG A CA 1
ATOM 902 C C . ARG A 1 113 ? 24.042 -2.969 40.811 1.00 44.81 113 ARG A C 1
ATOM 904 O O . ARG A 1 113 ? 24.358 -1.819 41.102 1.00 44.81 113 ARG A O 1
ATOM 911 N N . PRO A 1 114 ? 24.930 -3.981 40.863 1.00 39.31 114 PRO A N 1
ATOM 912 C CA . PRO A 1 114 ? 26.348 -3.721 41.041 1.00 39.31 114 PRO A CA 1
ATOM 913 C C . PRO A 1 114 ? 26.889 -3.011 39.796 1.00 39.31 114 PRO A C 1
ATOM 915 O O . PRO A 1 114 ? 26.699 -3.458 38.664 1.00 39.31 114 PRO A O 1
ATOM 918 N N . ASP A 1 115 ? 27.542 -1.882 40.039 1.00 41.31 115 ASP A N 1
ATOM 919 C CA . ASP A 1 115 ? 28.306 -1.109 39.071 1.00 41.31 115 ASP A CA 1
ATOM 920 C C . ASP A 1 115 ? 29.536 -1.925 38.641 1.00 41.31 115 ASP A C 1
ATOM 922 O O . ASP A 1 115 ? 30.377 -2.289 39.464 1.00 41.31 115 ASP A O 1
ATOM 926 N N . SER A 1 116 ? 29.630 -2.262 37.356 1.00 36.16 116 SER A N 1
ATOM 927 C CA . SER A 1 116 ? 30.818 -2.888 36.775 1.00 36.16 116 SER A CA 1
ATOM 928 C C . SER A 1 116 ? 31.250 -2.095 35.551 1.00 36.16 116 SER A C 1
ATOM 930 O O . SER A 1 116 ? 31.019 -2.481 34.404 1.00 36.16 116 SER A O 1
ATOM 932 N N . SER A 1 117 ? 31.877 -0.956 35.821 1.00 38.75 117 SER A N 1
ATOM 933 C CA . SER A 1 117 ? 32.743 -0.282 34.865 1.00 38.75 117 SER A CA 1
ATOM 934 C C . SER A 1 117 ? 34.141 -0.916 34.890 1.00 38.75 117 SER A C 1
ATOM 936 O O . SER A 1 117 ? 34.735 -1.051 35.956 1.00 38.75 117 SER A O 1
ATOM 938 N N . GLN A 1 118 ? 34.670 -1.169 33.685 1.00 37.75 118 GLN A N 1
ATOM 939 C CA . GLN A 1 118 ? 36.070 -1.448 33.305 1.00 37.75 118 GLN A CA 1
ATOM 940 C C . GLN A 1 118 ? 36.557 -2.908 33.327 1.00 37.75 118 GLN A C 1
ATOM 942 O O . GLN A 1 118 ? 36.788 -3.464 34.390 1.00 37.75 118 GLN A O 1
ATOM 947 N N . VAL A 1 119 ? 36.847 -3.454 32.132 1.00 34.47 119 VAL A N 1
ATOM 948 C CA . VAL A 1 119 ? 38.211 -3.824 31.682 1.00 34.47 119 VAL A CA 1
ATOM 949 C C . VAL A 1 119 ? 38.261 -3.670 30.153 1.00 34.47 119 VAL A C 1
ATOM 951 O O . VAL A 1 119 ? 37.462 -4.269 29.436 1.00 34.47 119 VAL A O 1
ATOM 954 N N . ALA A 1 120 ? 39.182 -2.841 29.664 1.00 40.88 120 ALA A N 1
ATOM 955 C CA . ALA A 1 120 ? 39.656 -2.872 28.286 1.00 40.88 120 ALA A CA 1
ATOM 956 C C . ALA A 1 120 ? 40.779 -3.913 28.194 1.00 40.88 120 ALA A C 1
ATOM 958 O O . ALA A 1 120 ? 41.663 -3.886 29.040 1.00 40.88 120 ALA A O 1
ATOM 959 N N . GLU A 1 121 ? 40.764 -4.781 27.184 1.00 33.53 121 GLU A N 1
ATOM 960 C CA . GLU A 1 121 ? 41.947 -5.527 26.741 1.00 33.53 121 GLU A CA 1
ATOM 961 C C . GLU A 1 121 ? 41.760 -5.869 25.256 1.00 33.53 121 GLU A C 1
ATOM 963 O O . GLU A 1 121 ? 40.689 -6.302 24.826 1.00 33.53 121 GLU A O 1
ATOM 968 N N . SER A 1 122 ? 42.795 -5.597 24.469 1.00 42.03 122 SER A N 1
ATOM 969 C CA . SER A 1 122 ? 42.848 -5.798 23.021 1.00 42.03 122 SER A CA 1
ATOM 970 C C . SER A 1 122 ? 43.516 -7.141 22.734 1.00 42.03 122 SER A C 1
ATOM 972 O O . SER A 1 122 ? 44.560 -7.387 23.323 1.00 42.03 122 SER A O 1
ATOM 974 N N . ASP A 1 123 ? 43.016 -7.935 21.783 1.00 32.94 123 ASP A N 1
ATOM 975 C CA . ASP A 1 123 ? 43.878 -8.753 20.910 1.00 32.94 123 ASP A CA 1
ATOM 976 C C . ASP A 1 123 ? 43.131 -9.174 19.622 1.00 32.94 123 ASP A C 1
ATOM 978 O O . ASP A 1 123 ? 41.932 -9.476 19.686 1.00 32.94 123 ASP A O 1
ATOM 982 N N . PRO A 1 124 ? 43.783 -9.172 18.440 1.00 46.16 124 PRO A N 1
ATOM 983 C CA . PRO A 1 124 ? 43.193 -9.552 17.168 1.00 46.16 124 PRO A CA 1
ATOM 984 C C . PRO A 1 124 ? 43.552 -10.998 16.788 1.00 46.16 124 PRO A C 1
ATOM 986 O O . PRO A 1 124 ? 44.714 -11.388 16.799 1.00 46.16 124 PRO A O 1
ATOM 989 N N . GLY A 1 125 ? 42.572 -11.762 16.300 1.00 31.34 125 GLY A N 1
ATOM 990 C CA . GLY A 1 125 ? 42.859 -12.922 15.452 1.00 31.34 125 GLY A CA 1
ATOM 991 C C . GLY A 1 125 ? 42.008 -14.159 15.705 1.00 31.34 125 GLY A C 1
ATOM 992 O O . GLY A 1 125 ? 42.318 -14.975 16.564 1.00 31.34 125 GLY A O 1
ATOM 993 N N . SER A 1 126 ? 41.014 -14.384 14.845 1.00 35.53 126 SER A N 1
ATOM 994 C CA . SER A 1 126 ? 40.871 -15.681 14.167 1.00 35.53 126 SER A CA 1
ATOM 995 C C . SER A 1 126 ? 39.850 -15.625 13.025 1.00 35.53 126 SER A C 1
ATOM 997 O O . SER A 1 126 ? 38.969 -14.765 13.043 1.00 35.53 126 SER A O 1
ATOM 999 N N . PRO A 1 127 ? 40.001 -16.491 12.007 1.00 47.69 127 PRO A N 1
ATOM 1000 C CA . PRO A 1 127 ? 39.575 -16.217 10.643 1.00 47.69 127 PRO A CA 1
ATOM 1001 C C . PRO A 1 127 ? 38.182 -16.763 10.291 1.00 47.69 127 PRO A C 1
ATOM 1003 O O . PRO A 1 127 ? 37.694 -17.732 10.861 1.00 47.69 127 PRO A O 1
ATOM 1006 N N . GLU A 1 128 ? 37.607 -16.126 9.270 1.00 44.03 128 GLU A N 1
ATOM 1007 C CA . GLU A 1 128 ? 36.783 -16.724 8.212 1.00 44.03 128 GLU A CA 1
ATOM 1008 C C . GLU A 1 128 ? 35.576 -17.588 8.620 1.00 44.03 128 GLU A C 1
ATOM 1010 O O . GLU A 1 128 ? 35.589 -18.814 8.558 1.00 44.03 128 GLU A O 1
ATOM 1015 N N . ALA A 1 129 ? 34.441 -16.918 8.831 1.00 41.25 129 ALA A N 1
ATOM 1016 C CA . ALA A 1 129 ? 33.171 -17.415 8.312 1.00 41.25 129 ALA A CA 1
ATOM 1017 C C . ALA A 1 129 ? 32.811 -16.563 7.090 1.00 41.25 129 ALA A C 1
ATOM 1019 O O . ALA A 1 129 ? 32.576 -15.359 7.208 1.00 41.25 129 ALA A O 1
ATOM 1020 N N . GLY A 1 130 ? 32.837 -17.179 5.907 1.00 49.09 130 GLY A N 1
ATOM 1021 C CA . GLY A 1 130 ? 32.529 -16.540 4.634 1.00 49.09 130 GLY A CA 1
ATOM 1022 C C . GLY A 1 130 ? 31.131 -15.929 4.632 1.00 49.09 130 GLY A C 1
ATOM 1023 O O . GLY A 1 130 ? 30.140 -16.605 4.370 1.00 49.09 130 GLY A O 1
ATOM 1024 N N . VAL A 1 131 ? 31.059 -14.625 4.889 1.00 42.94 131 VAL A N 1
ATOM 1025 C CA . VAL A 1 131 ? 29.876 -13.823 4.604 1.00 42.94 131 VAL A CA 1
ATOM 1026 C C . VAL A 1 131 ? 29.937 -13.484 3.124 1.00 42.94 131 VAL A C 1
ATOM 1028 O O . VAL A 1 131 ? 30.691 -12.615 2.687 1.00 42.94 131 VAL A O 1
ATOM 1031 N N . THR A 1 132 ? 29.151 -14.203 2.328 1.00 44.16 132 THR A N 1
ATOM 1032 C CA . THR A 1 132 ? 28.800 -13.786 0.971 1.00 44.16 132 THR A CA 1
ATOM 1033 C C . THR A 1 132 ? 28.343 -12.333 1.013 1.00 44.16 132 THR A C 1
ATOM 1035 O O . THR A 1 132 ? 27.321 -12.014 1.620 1.00 44.16 132 THR A O 1
ATOM 1038 N N . SER A 1 133 ? 29.129 -11.463 0.379 1.00 47.75 133 SER A N 1
ATOM 1039 C CA . SER A 1 133 ? 28.830 -10.051 0.165 1.00 47.75 133 SER A CA 1
ATOM 1040 C C . SER A 1 133 ? 27.494 -9.918 -0.570 1.00 47.75 133 SER A C 1
ATOM 1042 O O . SER A 1 133 ? 27.409 -10.014 -1.796 1.00 47.75 133 SER A O 1
ATOM 1044 N N . VAL A 1 134 ? 26.421 -9.735 0.197 1.00 50.69 134 VAL A N 1
ATOM 1045 C CA . VAL A 1 134 ? 25.192 -9.120 -0.294 1.00 50.69 134 VAL A CA 1
ATOM 1046 C C . VAL A 1 134 ? 25.575 -7.674 -0.561 1.00 50.69 134 VAL A C 1
ATOM 1048 O O . VAL A 1 134 ? 25.926 -6.954 0.369 1.00 50.69 134 VAL A O 1
ATOM 1051 N N . GLY A 1 135 ? 25.612 -7.291 -1.840 1.00 50.44 135 GLY A N 1
ATOM 1052 C CA . GLY A 1 135 ? 26.139 -6.000 -2.270 1.00 50.44 135 GLY A CA 1
ATOM 1053 C C . GLY A 1 135 ? 25.613 -4.860 -1.404 1.00 50.44 135 GLY A C 1
ATOM 1054 O O . GLY A 1 135 ? 24.399 -4.691 -1.286 1.00 50.44 135 GLY A O 1
ATOM 1055 N N . SER A 1 136 ? 26.533 -4.104 -0.796 1.00 54.00 136 SER A N 1
ATOM 1056 C CA . SER A 1 136 ? 26.213 -2.935 0.019 1.00 54.00 136 SER A CA 1
ATOM 1057 C C . SER A 1 136 ? 25.321 -1.992 -0.777 1.00 54.00 136 SER A C 1
ATOM 1059 O O . SER A 1 136 ? 25.784 -1.257 -1.653 1.00 54.00 136 SER A O 1
ATOM 1061 N N . ALA A 1 137 ? 24.027 -1.992 -0.464 1.00 56.84 137 ALA A N 1
ATOM 1062 C CA . ALA A 1 137 ? 23.215 -0.818 -0.705 1.00 56.84 137 ALA A CA 1
ATOM 1063 C C . ALA A 1 137 ? 23.896 0.340 0.046 1.00 56.84 137 ALA A C 1
ATOM 1065 O O . ALA A 1 137 ? 24.314 0.133 1.190 1.00 56.84 137 ALA A O 1
ATOM 1066 N N . PRO A 1 138 ? 24.047 1.532 -0.560 1.00 67.56 138 PRO A N 1
ATOM 1067 C CA . PRO A 1 138 ? 24.547 2.696 0.160 1.00 67.56 138 PRO A CA 1
ATOM 1068 C C . PRO A 1 138 ? 23.763 2.829 1.466 1.00 67.56 138 PRO A C 1
ATOM 1070 O O . PRO A 1 138 ? 22.531 2.773 1.438 1.00 67.56 138 PRO A O 1
ATOM 1073 N N . SER A 1 139 ? 24.457 2.942 2.601 1.00 70.94 139 SER A N 1
ATOM 1074 C CA . SER A 1 139 ? 23.847 2.969 3.942 1.00 70.94 139 SER A CA 1
ATOM 1075 C C . SER A 1 139 ? 22.717 3.994 4.050 1.00 70.94 139 SER A C 1
ATOM 1077 O O . SER A 1 139 ? 21.740 3.780 4.766 1.00 70.94 139 SER A O 1
ATOM 1079 N N . ASP A 1 140 ? 22.810 5.066 3.266 1.00 70.56 140 ASP A N 1
ATOM 1080 C CA . ASP A 1 140 ? 21.814 6.127 3.162 1.00 70.56 140 ASP A CA 1
ATOM 1081 C C . ASP A 1 140 ? 20.462 5.632 2.640 1.00 70.56 140 ASP A C 1
ATOM 1083 O O . ASP A 1 140 ? 19.416 6.083 3.104 1.00 70.56 140 ASP A O 1
ATOM 1087 N N . TYR A 1 141 ? 20.450 4.659 1.726 1.00 71.75 141 TYR A N 1
ATOM 1088 C CA . TYR A 1 141 ? 19.213 4.081 1.211 1.00 71.75 141 TYR A CA 1
ATOM 1089 C C . TYR A 1 141 ? 18.509 3.269 2.300 1.00 71.75 141 TYR A C 1
ATOM 1091 O O . TYR A 1 141 ? 17.342 3.513 2.584 1.00 71.75 141 TYR A O 1
ATOM 1099 N N . ILE A 1 142 ? 19.223 2.373 2.988 1.00 74.31 142 ILE A N 1
ATOM 1100 C CA . ILE A 1 142 ? 18.650 1.588 4.093 1.00 74.31 142 ILE A CA 1
ATOM 1101 C C . ILE A 1 142 ? 18.127 2.509 5.201 1.00 74.31 142 ILE A C 1
ATOM 1103 O O . ILE A 1 142 ? 17.020 2.301 5.691 1.00 74.31 142 ILE A O 1
ATOM 1107 N N . ARG A 1 143 ? 18.866 3.578 5.522 1.00 75.50 143 ARG A N 1
ATOM 1108 C CA . ARG A 1 143 ? 18.462 4.568 6.527 1.00 75.50 143 ARG A CA 1
ATOM 1109 C C . ARG A 1 143 ? 17.214 5.351 6.120 1.00 75.50 143 ARG A C 1
ATOM 1111 O O . ARG A 1 143 ? 16.343 5.599 6.946 1.00 75.50 143 ARG A O 1
ATOM 1118 N N . THR A 1 144 ? 17.097 5.727 4.849 1.00 81.94 144 THR A N 1
ATOM 1119 C CA . THR A 1 144 ? 15.918 6.459 4.362 1.00 81.94 144 THR A CA 1
ATOM 1120 C C . THR A 1 144 ? 14.673 5.574 4.397 1.00 81.94 144 THR A C 1
ATOM 1122 O O . THR A 1 144 ? 13.611 6.022 4.819 1.00 81.94 144 THR A O 1
ATOM 1125 N N . TRP A 1 145 ? 14.803 4.299 4.019 1.00 71.62 145 TRP A N 1
ATOM 1126 C CA . TRP A 1 145 ? 13.696 3.343 4.073 1.00 71.62 145 TRP A CA 1
ATOM 1127 C C . TRP A 1 145 ? 13.300 2.992 5.502 1.00 71.62 145 TRP A C 1
ATOM 1129 O O . TRP A 1 145 ? 12.110 2.947 5.796 1.00 71.62 145 TRP A O 1
ATOM 1139 N N . SER A 1 146 ? 14.265 2.809 6.407 1.00 83.56 146 SER A N 1
ATOM 1140 C CA . SER A 1 146 ? 13.957 2.576 7.819 1.00 83.56 146 SER A CA 1
ATOM 1141 C C . SER A 1 146 ? 13.213 3.765 8.427 1.00 83.56 146 SER A C 1
ATOM 1143 O O . SER A 1 146 ? 12.240 3.574 9.142 1.00 83.56 146 SER A O 1
ATOM 1145 N N . VAL A 1 147 ? 13.616 4.996 8.094 1.00 80.31 147 VAL A N 1
ATOM 1146 C CA . VAL A 1 147 ? 12.916 6.207 8.547 1.00 80.31 147 VAL A CA 1
ATOM 1147 C C . VAL A 1 147 ? 11.512 6.294 7.944 1.00 80.31 147 VAL A C 1
ATOM 1149 O O . VAL A 1 147 ? 10.562 6.558 8.670 1.00 80.31 147 VAL A O 1
ATOM 1152 N N . ALA A 1 148 ? 11.353 6.028 6.645 1.00 79.88 148 ALA A N 1
ATOM 1153 C CA . ALA A 1 148 ? 10.051 6.088 5.980 1.00 79.88 148 ALA A CA 1
ATOM 1154 C C . ALA A 1 148 ? 9.057 5.036 6.504 1.00 79.88 148 ALA A C 1
ATOM 1156 O O . ALA A 1 148 ? 7.860 5.302 6.567 1.00 79.88 148 ALA A O 1
ATOM 1157 N N . ILE A 1 149 ? 9.546 3.852 6.887 1.00 81.62 149 ILE A N 1
ATOM 1158 C CA . ILE A 1 149 ? 8.719 2.772 7.444 1.00 81.62 149 ILE A CA 1
ATOM 1159 C C . ILE A 1 149 ? 8.373 3.036 8.913 1.00 81.62 149 ILE A C 1
AT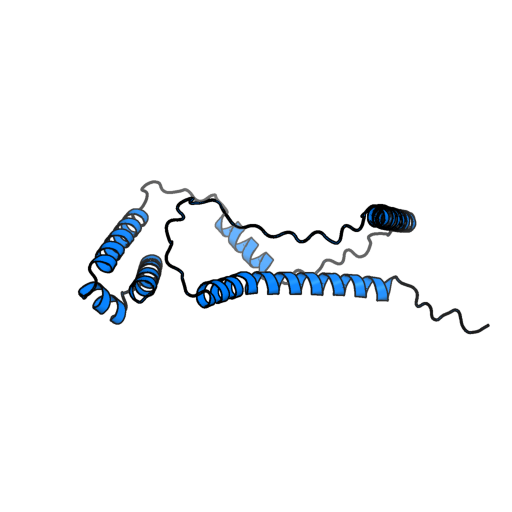OM 1161 O O . ILE A 1 149 ? 7.263 2.722 9.334 1.00 81.62 149 ILE A O 1
ATOM 1165 N N . ASN A 1 150 ? 9.286 3.631 9.684 1.00 85.38 150 ASN A N 1
ATOM 1166 C CA . ASN A 1 150 ? 9.045 3.920 11.098 1.00 85.38 150 ASN A CA 1
ATOM 1167 C C . ASN A 1 150 ? 8.183 5.171 11.311 1.00 85.38 150 ASN A C 1
ATOM 1169 O O . ASN A 1 150 ? 7.404 5.197 12.253 1.00 85.38 150 ASN A O 1
ATOM 1173 N N . GLN A 1 151 ? 8.225 6.155 10.405 1.00 86.50 151 GLN A N 1
ATOM 1174 C CA . GLN A 1 151 ? 7.412 7.377 10.480 1.00 86.50 151 GLN A CA 1
ATOM 1175 C C . GLN A 1 151 ? 5.919 7.169 10.800 1.00 86.50 151 GLN A C 1
ATOM 1177 O O . GLN A 1 151 ? 5.414 7.861 11.683 1.00 86.50 151 GLN A O 1
ATOM 1182 N N . PRO A 1 152 ? 5.172 6.274 10.123 1.00 84.62 152 PRO A N 1
ATOM 1183 C CA . PRO A 1 152 ? 3.770 6.044 10.467 1.00 84.62 152 PRO A CA 1
ATOM 1184 C C . PRO A 1 152 ? 3.596 5.491 11.889 1.00 84.62 152 PRO A C 1
ATOM 1186 O O . PRO A 1 1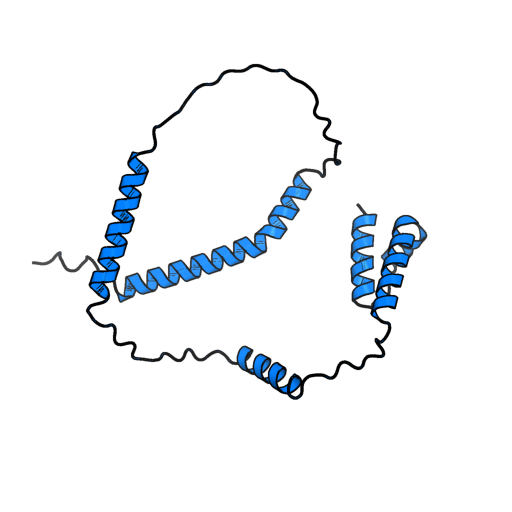52 ? 2.684 5.923 12.589 1.00 84.62 152 PRO A O 1
ATOM 1189 N N . LEU A 1 153 ? 4.492 4.608 12.342 1.00 81.88 153 LEU A N 1
ATOM 1190 C CA . LEU A 1 153 ? 4.459 4.053 13.697 1.00 81.88 153 LEU A CA 1
ATOM 1191 C C . LEU A 1 153 ? 4.824 5.103 14.756 1.00 81.88 153 LEU A C 1
ATOM 1193 O O . LEU A 1 153 ? 4.171 5.174 15.793 1.00 81.88 153 LEU A O 1
ATOM 1197 N N . ASP A 1 154 ? 5.829 5.934 14.480 1.00 87.00 154 ASP A N 1
ATOM 1198 C CA . ASP A 1 154 ? 6.258 7.017 15.367 1.00 87.00 154 ASP A CA 1
ATOM 1199 C C . ASP A 1 154 ? 5.121 8.031 15.564 1.00 87.00 154 ASP A C 1
ATOM 1201 O O . ASP A 1 154 ? 4.810 8.410 16.692 1.00 87.00 154 ASP A O 1
ATOM 1205 N N . ASN A 1 155 ? 4.420 8.387 14.482 1.00 88.38 155 ASN A N 1
ATOM 1206 C CA . ASN A 1 155 ? 3.264 9.281 14.540 1.00 88.38 155 ASN A CA 1
ATOM 1207 C C . ASN A 1 155 ? 2.110 8.691 15.368 1.00 88.38 155 ASN A C 1
ATOM 1209 O O . ASN A 1 155 ? 1.451 9.409 16.121 1.00 88.38 155 ASN A O 1
ATOM 1213 N N . GLU A 1 156 ? 1.832 7.393 15.232 1.00 89.56 156 GLU A N 1
ATOM 1214 C CA . GLU A 1 156 ? 0.803 6.731 16.037 1.00 89.56 156 GLU A CA 1
ATOM 1215 C C . GLU A 1 156 ? 1.195 6.665 17.515 1.00 89.56 156 GLU A C 1
ATOM 1217 O O . GLU A 1 156 ? 0.371 6.974 18.379 1.00 89.56 156 GLU A O 1
ATOM 1222 N N . LEU A 1 157 ? 2.454 6.333 17.813 1.00 93.88 157 LEU A N 1
ATOM 1223 C CA . LEU A 1 157 ? 2.963 6.288 19.179 1.00 93.88 157 LEU A CA 1
ATOM 1224 C C . LEU A 1 157 ? 2.889 7.667 19.844 1.00 93.88 157 LEU A C 1
ATOM 1226 O O . LEU A 1 157 ? 2.432 7.770 20.983 1.00 93.88 157 LEU A O 1
ATOM 1230 N N . ASP A 1 158 ? 3.259 8.726 19.126 1.00 93.31 158 ASP A N 1
ATOM 1231 C CA . ASP A 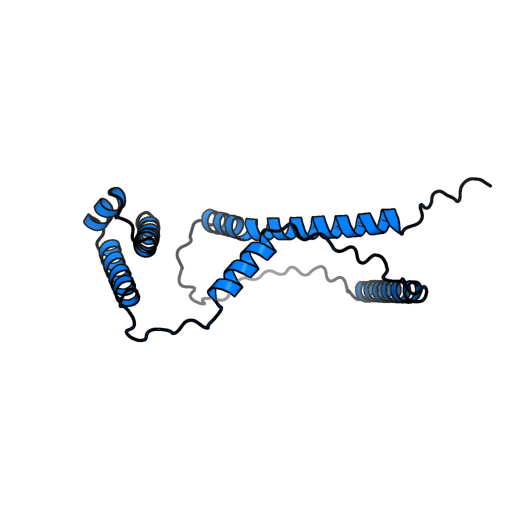1 158 ? 3.159 10.102 19.611 1.00 93.31 158 ASP A CA 1
ATOM 1232 C C . ASP A 1 158 ? 1.710 10.501 19.907 1.00 93.31 158 ASP A C 1
ATOM 1234 O O . ASP A 1 158 ? 1.437 11.093 20.956 1.00 93.31 158 ASP A O 1
ATOM 1238 N N . ASN A 1 159 ? 0.764 10.125 19.044 1.00 92.88 159 ASN A N 1
ATOM 1239 C CA . ASN A 1 159 ? -0.660 10.377 19.271 1.00 92.88 159 ASN A CA 1
ATOM 1240 C C . ASN A 1 159 ? -1.185 9.629 20.505 1.00 92.88 159 ASN A C 1
ATOM 1242 O O . ASN A 1 159 ? -1.885 10.218 21.331 1.00 92.88 159 ASN A O 1
ATOM 1246 N N . VAL A 1 160 ? -0.807 8.360 20.680 1.00 94.94 160 VAL A N 1
ATOM 1247 C CA . VAL A 1 160 ? -1.186 7.556 21.855 1.00 94.94 160 VAL A CA 1
ATOM 1248 C C . VAL A 1 160 ? -0.595 8.147 23.136 1.00 94.94 160 VAL A C 1
ATOM 1250 O O . VAL A 1 160 ? -1.287 8.268 24.149 1.00 94.94 160 VAL A O 1
ATOM 1253 N N . VAL A 1 161 ? 0.672 8.563 23.108 1.00 95.69 161 VAL A N 1
ATOM 1254 C CA . VAL A 1 161 ? 1.336 9.199 24.254 1.00 95.69 161 VAL A CA 1
ATOM 1255 C C . VAL A 1 161 ? 0.702 10.555 24.575 1.00 95.69 161 VAL A C 1
ATOM 1257 O O . VAL A 1 161 ? 0.522 10.887 25.751 1.00 95.69 161 VAL A O 1
ATOM 1260 N N . ALA A 1 162 ? 0.347 11.343 23.560 1.00 91.00 162 ALA A N 1
ATOM 1261 C CA . ALA A 1 162 ? -0.338 12.619 23.736 1.00 91.00 162 ALA A CA 1
ATOM 1262 C C . ALA A 1 162 ? -1.729 12.439 24.366 1.00 91.00 162 ALA A C 1
ATOM 1264 O O . ALA A 1 162 ? -2.088 13.192 2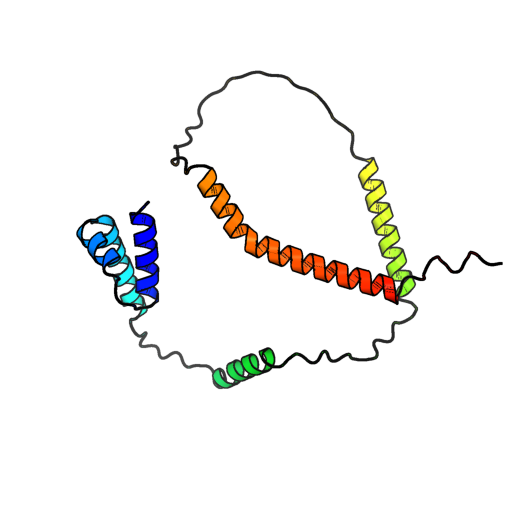5.280 1.00 91.00 162 ALA A O 1
ATOM 1265 N N . ASP A 1 163 ? -2.480 11.422 23.943 1.00 92.81 163 ASP A N 1
ATOM 1266 C CA . ASP A 1 163 ? -3.786 11.091 24.515 1.00 92.81 163 ASP A CA 1
ATOM 1267 C C . ASP A 1 163 ? -3.655 10.612 25.969 1.00 92.81 163 ASP A C 1
ATOM 1269 O O . ASP A 1 163 ? -4.309 11.140 26.872 1.00 92.81 163 ASP A O 1
ATOM 1273 N N . ALA A 1 164 ? -2.696 9.722 26.244 1.00 91.25 164 ALA A N 1
ATOM 1274 C CA . ALA A 1 164 ? -2.401 9.252 27.595 1.00 91.25 164 ALA A CA 1
ATOM 1275 C C . ALA A 1 164 ? -2.014 10.404 28.540 1.00 91.25 164 ALA A C 1
ATOM 1277 O O . ALA A 1 164 ? -2.542 10.511 29.651 1.00 91.25 164 ALA A O 1
ATOM 1278 N N . ARG A 1 165 ? -1.138 11.321 28.102 1.00 92.50 165 ARG A N 1
ATOM 1279 C CA . ARG A 1 165 ? -0.783 12.524 28.879 1.00 92.50 165 ARG A CA 1
ATOM 1280 C C . ARG A 1 165 ? -1.989 13.427 29.120 1.00 92.50 165 ARG A C 1
ATOM 1282 O O . ARG A 1 165 ? -2.111 13.993 30.206 1.00 92.50 165 ARG A O 1
ATOM 1289 N N . SER A 1 166 ? -2.871 13.566 28.135 1.00 86.62 166 SER A N 1
ATOM 1290 C CA . SER A 1 166 ? -4.089 14.372 28.258 1.00 86.62 166 SER A CA 1
ATOM 1291 C C . SER A 1 166 ? -5.056 13.771 29.276 1.00 86.62 166 SER A C 1
ATOM 1293 O O . SER A 1 166 ? -5.566 14.497 30.130 1.00 86.62 166 SER A O 1
ATOM 1295 N N . ALA A 1 167 ? -5.230 12.449 29.269 1.00 87.94 167 ALA A N 1
ATOM 1296 C CA . ALA A 1 167 ? -6.015 11.735 30.270 1.00 87.94 167 ALA A CA 1
ATOM 1297 C C . ALA A 1 167 ? -5.430 11.899 31.684 1.00 87.94 167 ALA A C 1
ATOM 1299 O O . ALA A 1 167 ? -6.165 12.203 32.624 1.00 87.94 167 ALA A O 1
ATOM 1300 N N . VAL A 1 168 ? -4.105 11.783 31.841 1.00 89.56 168 VAL A N 1
ATOM 1301 C CA . VAL A 1 168 ? -3.426 12.005 33.131 1.00 89.56 168 VAL A CA 1
ATOM 1302 C C . VAL A 1 168 ? -3.604 13.443 33.615 1.00 89.56 168 VAL A C 1
ATOM 1304 O O . VAL A 1 168 ? -3.949 13.661 34.774 1.00 89.56 168 VAL A O 1
ATOM 1307 N N . ARG A 1 169 ? -3.430 14.438 32.739 1.00 85.25 169 ARG A N 1
ATOM 1308 C CA . ARG A 1 169 ? -3.641 15.849 33.093 1.00 85.25 169 ARG A CA 1
ATOM 1309 C C . ARG A 1 169 ? -5.097 16.124 33.469 1.00 85.25 169 ARG A C 1
ATOM 1311 O O . ARG A 1 169 ? -5.342 16.875 34.408 1.00 85.25 169 ARG A O 1
ATOM 1318 N N . PHE A 1 170 ? -6.057 15.507 32.782 1.00 86.50 170 PHE A N 1
ATOM 1319 C CA . PHE A 1 170 ? -7.469 15.599 33.146 1.00 86.50 170 PHE A CA 1
ATOM 1320 C C . PHE A 1 170 ? -7.721 15.037 34.549 1.00 86.50 170 PHE A C 1
ATOM 1322 O O . PHE A 1 170 ? -8.417 15.672 35.342 1.00 86.50 170 PHE A O 1
ATOM 1329 N N . LEU A 1 171 ? -7.129 13.886 34.879 1.00 87.31 171 LEU A N 1
ATOM 1330 C CA . LEU A 1 171 ? -7.220 13.318 36.222 1.00 87.31 171 LEU A CA 1
ATOM 1331 C C . LEU A 1 171 ? -6.577 14.233 37.266 1.00 87.31 171 LEU A C 1
ATOM 1333 O O . LEU A 1 171 ? -7.177 14.466 38.308 1.00 87.31 171 LEU A O 1
ATOM 1337 N N . ALA A 1 172 ? -5.413 14.808 36.962 1.00 86.25 172 ALA A N 1
ATOM 1338 C CA . ALA A 1 172 ? -4.743 15.739 37.858 1.00 86.25 172 ALA A CA 1
ATOM 1339 C C . ALA A 1 172 ? -5.597 16.980 38.146 1.00 86.25 172 ALA A C 1
ATOM 1341 O O . ALA A 1 172 ? -5.836 17.297 39.301 1.00 86.25 172 ALA A O 1
ATOM 1342 N N . ILE A 1 173 ? -6.142 17.629 37.117 1.00 78.38 173 ILE A N 1
ATOM 1343 C CA . ILE A 1 173 ? -6.946 18.848 37.296 1.00 78.38 173 ILE A CA 1
ATOM 1344 C C . ILE A 1 173 ? -8.257 18.574 38.050 1.00 78.38 173 ILE A C 1
ATOM 1346 O O . ILE A 1 173 ? -8.729 19.434 38.785 1.00 78.38 173 ILE A O 1
ATOM 1350 N N . ASN A 1 174 ? -8.878 17.406 37.858 1.00 79.94 174 ASN A N 1
ATOM 1351 C CA . ASN A 1 174 ? -10.196 17.125 38.439 1.00 79.94 174 ASN A CA 1
ATOM 1352 C C . ASN A 1 174 ? -10.144 16.387 39.784 1.00 79.94 174 ASN A C 1
ATOM 1354 O O . ASN A 1 174 ? -11.143 16.395 40.501 1.00 79.94 174 ASN A O 1
ATOM 1358 N N . PHE A 1 175 ? -9.039 15.709 40.106 1.00 80.06 175 PHE A N 1
ATOM 1359 C CA . PHE A 1 175 ? -8.983 14.784 41.244 1.00 80.06 175 PHE A CA 1
ATOM 1360 C C . PHE A 1 175 ? -7.756 14.940 42.149 1.00 80.06 175 PHE A C 1
ATOM 1362 O O . PHE A 1 175 ? -7.760 14.338 43.223 1.00 80.06 175 PHE A O 1
ATOM 1369 N N . LEU A 1 176 ? -6.737 15.726 41.776 1.00 73.88 176 LEU A N 1
ATOM 1370 C CA . LEU A 1 176 ? -5.680 16.109 42.717 1.00 73.88 176 LEU A CA 1
ATOM 1371 C C . LEU A 1 176 ? -6.075 17.434 43.395 1.00 73.88 176 LEU A C 1
ATOM 1373 O O . LEU A 1 176 ? -6.428 18.384 42.696 1.00 73.88 176 LEU A O 1
ATOM 1377 N N . PRO A 1 177 ? -6.068 17.513 44.736 1.00 60.53 177 PRO A N 1
ATOM 1378 C CA . PRO A 1 177 ? -6.234 18.781 45.436 1.00 60.53 177 PRO A CA 1
ATOM 1379 C C . PRO A 1 177 ? -5.060 19.714 45.101 1.00 60.53 177 PRO A C 1
ATOM 1381 O O . PRO A 1 177 ? -3.920 19.269 45.026 1.00 60.53 177 PRO A O 1
ATOM 1384 N N . ASP A 1 178 ? -5.337 21.002 44.885 1.00 63.31 178 ASP A N 1
ATOM 1385 C CA . ASP A 1 178 ? -4.286 22.018 44.775 1.00 63.31 178 ASP A CA 1
ATOM 1386 C C . ASP A 1 178 ? -3.592 22.140 46.142 1.00 63.31 178 ASP A C 1
ATOM 1388 O O . ASP A 1 178 ? -4.231 22.515 47.127 1.00 63.31 178 ASP A O 1
ATOM 1392 N N . ASP A 1 179 ? -2.281 21.902 46.207 1.00 57.03 179 ASP A N 1
ATOM 1393 C CA . ASP A 1 179 ? -1.452 22.030 47.424 1.00 57.03 179 ASP A CA 1
ATOM 1394 C C . ASP A 1 179 ? -1.311 23.492 47.921 1.00 57.03 179 ASP A C 1
ATOM 1396 O O . ASP A 1 179 ? -0.392 23.841 48.658 1.00 57.03 179 ASP A O 1
ATOM 1400 N N . ARG A 1 180 ? -2.209 24.393 47.506 1.00 52.34 180 ARG A N 1
ATOM 1401 C CA . ARG A 1 180 ? -2.163 25.836 47.787 1.00 52.34 180 ARG A CA 1
ATOM 1402 C C . ARG A 1 180 ? -3.117 26.301 48.884 1.00 52.34 180 ARG A C 1
ATOM 1404 O O . ARG A 1 180 ? -3.203 27.498 49.133 1.00 52.34 180 ARG A O 1
ATOM 1411 N N . THR A 1 181 ? -3.821 25.401 49.569 1.00 50.47 181 THR A N 1
ATOM 1412 C CA . THR A 1 181 ? -4.760 25.787 50.641 1.00 50.47 181 THR A CA 1
ATOM 1413 C C . THR A 1 181 ? -4.174 25.753 52.058 1.00 50.47 181 THR A C 1
ATOM 1415 O O . THR A 1 181 ? -4.942 25.841 53.011 1.00 50.47 181 THR A O 1
ATOM 1418 N N . THR A 1 182 ? -2.851 25.646 52.244 1.00 49.41 182 THR A N 1
ATOM 1419 C CA . THR A 1 182 ? -2.234 25.586 53.592 1.00 49.41 182 THR A CA 1
ATOM 1420 C C . THR A 1 182 ? -1.332 26.766 53.974 1.00 49.41 182 THR A C 1
ATOM 1422 O O . THR A 1 182 ? -0.674 26.695 55.005 1.00 49.41 182 THR A O 1
ATOM 1425 N N . GLU A 1 183 ? -1.325 27.873 53.226 1.00 48.94 183 GLU A N 1
ATOM 1426 C CA . GLU A 1 183 ? -0.686 29.131 53.661 1.00 48.94 183 GLU A CA 1
ATOM 1427 C C . GLU A 1 183 ? -1.733 30.237 53.855 1.00 48.94 183 GLU A C 1
ATOM 1429 O O . GLU A 1 183 ? -1.903 31.127 53.028 1.00 48.94 183 GLU A O 1
ATOM 1434 N N . SER A 1 184 ? -2.515 30.146 54.930 1.00 51.31 184 SER A N 1
ATOM 1435 C CA . SER A 1 184 ? -3.120 31.301 55.618 1.00 51.31 184 SER A CA 1
ATOM 1436 C C . SER A 1 184 ? -3.898 30.822 56.840 1.00 51.31 184 SER A C 1
ATOM 1438 O O . SER A 1 184 ? -5.112 30.637 56.783 1.00 51.31 184 SER A O 1
ATOM 1440 N N . LEU A 1 185 ? -3.181 30.612 57.945 1.00 41.47 185 LEU A N 1
ATOM 1441 C CA . LEU A 1 185 ? -3.687 30.715 59.317 1.00 41.47 185 LEU A CA 1
ATOM 1442 C C . LEU A 1 185 ? -2.509 30.882 60.277 1.00 41.47 185 LEU A C 1
ATOM 1444 O O . LEU A 1 185 ? -1.545 30.096 60.154 1.00 41.47 185 LEU A O 1
#

Secondary structure (DSSP, 8-state):
-HHHHHHHHHHHHHHTTPPPPHHHHHHHHH-HHHHHHHHHHHHHHHHHTSPPSS---PPTTHHHHHHHHHHHHHS-------------TTHHHHHHHHHHHHHHHHHHHHTT--------------------------HHHHHHHHHHHHHHHHHHHHHHHHHHHHHHHHHHHHHSPPTTSSS--

Sequence (185 aa):
MICFRKRFMISSVIDAGERLPDDLKAHLERCGSCRRYYGQQREVAEMLQRPVDEKIELPAGLNESIMRAIREESEPRAIRRDRRRRFSPWLAPAALASVALAAALVILLQDTRPDSSQVAESDPGSPEAGVTSVGSAPSDYIRTWSVAINQPLDNELDNVVADARSAVRFLAINFLPDDRTTESL

Radius of gyration: 31.56 Å; chains: 1; bounding box: 72×54×85 Å

Foldseek 3Di:
DVLVVLLVVLLVCLVVVHDDDPVSVVCLVVDVVSVVSSVVSNVVSVVVPPDDPPPDDDPPCPVVVVVVVVVVVPDDPPPPPPPDPPPDPVVVVVVVVVVVVVVVVVVVVVVPDDDDDDDDDDDDDDDDDDDDCPDDDPVVVVVVVVCVVCVVVVVVVVVVVVVVVVVVVVCCVPPPDDPPPPPDD